Protein AF-A0A969TDV8-F1 (afdb_monomer)

Secondary structure (DSSP, 8-state):
-HHHHHHHHHHHHHHHHHHHHHHHHHHHHHS-SSTT--HHHHHHHHHHHIIIIIHHHHHHH---HHHHHHHHHHHHHHHHHHTS------GGGGGTS--HHHHHHHTB-SGGGTT----SS-THHHHHTT---PPPTT----B--SS-PPPSSHHHHHHHHHHHHHHHHHH-THHHHHHHHHHHHTT-----

pLDDT: mean 77.99, std 14.99, range [36.09, 96.88]

Radius of gyration: 19.5 Å; Cα contacts (8 Å, |Δi|>4): 160; chains: 1; bounding box: 47×42×52 Å

Mean predicted aligned error: 10.46 Å

Sequence (192 aa):
MELFDTIFKLIQYTLEGLIIYGIFILIERLRPAEKNQPFKHIFFNLQFVLVFVFIPLGVLFQIEPKELGLIGFIDVLWLQINHLNLRLELGIFKSVIVGPQHHRIHHSFALEHIDKNFAAFFPIWDILFGTYYPAKKGEFPPTGLTDKHNYNNLWEANILPFKEWLGARYLGRFKQNFIRKVVTIGLDKNPR

Foldseek 3Di:
DVVVVVVVQVVLLVVLLCVLLVVVVVVCCVPPPDPCDDCQVSVLVSCCCSPVPSVCCCVVVVQGSVRSSVVSNVLSVLQVQLCDLDLDDPDVCQQAFHGVQLSQLCQALDLVSPQARPDSTHCVVRVVVVRYDRDDRPDHHDGDDLDDDDDPHSVCVVCVVVCCVVVCVVPVCPVVVSVVSVVVVVPPPDDD

Structure (mmCIF, N/CA/C/O backbone):
data_AF-A0A969TDV8-F1
#
_entry.id   AF-A0A969TDV8-F1
#
loop_
_atom_site.group_PDB
_atom_site.id
_atom_site.type_symbol
_atom_site.label_atom_id
_atom_site.label_alt_id
_atom_site.label_comp_id
_atom_site.label_asym_id
_atom_site.label_entity_id
_atom_site.label_seq_id
_atom_site.pdbx_PDB_ins_code
_atom_site.Cartn_x
_atom_site.Cartn_y
_atom_site.Cartn_z
_atom_site.occupancy
_atom_site.B_iso_or_equiv
_atom_site.auth_seq_id
_atom_site.auth_comp_id
_atom_site.auth_asym_id
_atom_site.auth_atom_id
_atom_site.pdbx_PDB_model_num
ATOM 1 N N . MET A 1 1 ? -23.597 16.535 25.981 1.00 62.91 1 MET A N 1
ATOM 2 C CA . MET A 1 1 ? -23.102 15.151 26.113 1.00 62.91 1 MET A CA 1
ATOM 3 C C . MET A 1 1 ? -22.439 14.721 24.809 1.00 62.91 1 MET A C 1
ATOM 5 O O . MET A 1 1 ? -21.229 14.581 24.820 1.00 62.91 1 MET A O 1
ATOM 9 N N . GLU A 1 2 ? -23.140 14.750 23.668 1.00 81.94 2 GLU A N 1
ATOM 10 C CA . GLU A 1 2 ? -22.576 14.337 22.362 1.00 81.94 2 GLU A CA 1
ATOM 11 C C . GLU A 1 2 ? -21.291 15.051 21.903 1.00 81.94 2 GLU A C 1
ATOM 13 O O . GLU A 1 2 ? -20.401 14.408 21.350 1.00 81.94 2 GLU A O 1
ATOM 18 N N . LEU A 1 3 ? -21.151 16.366 22.129 1.00 80.75 3 LEU A N 1
ATOM 19 C CA . LEU A 1 3 ? -19.935 17.087 21.721 1.00 80.75 3 LEU A CA 1
ATOM 20 C C . LEU A 1 3 ? -18.691 16.591 22.475 1.00 80.75 3 LEU A C 1
ATOM 22 O O . LEU A 1 3 ? -17.632 16.432 21.875 1.00 80.75 3 LEU A O 1
ATOM 26 N N . PHE A 1 4 ? -18.823 16.325 23.777 1.00 85.44 4 PHE A N 1
ATOM 27 C CA . PHE A 1 4 ? -17.719 15.819 24.593 1.00 85.44 4 PHE A CA 1
ATOM 28 C C . PHE A 1 4 ? -17.338 14.396 24.185 1.00 85.44 4 PHE A C 1
ATOM 30 O O . PHE A 1 4 ? -16.152 14.121 24.030 1.00 85.44 4 PHE A O 1
ATOM 37 N N . ASP A 1 5 ? -18.324 13.537 23.921 1.00 81.56 5 ASP A N 1
ATOM 38 C CA . ASP A 1 5 ? -18.083 12.168 23.456 1.00 81.56 5 ASP A CA 1
ATOM 39 C C . ASP A 1 5 ? -17.409 12.155 22.076 1.00 81.56 5 ASP A C 1
ATOM 41 O O . ASP A 1 5 ? -16.471 11.396 21.840 1.00 81.56 5 ASP A O 1
ATOM 45 N N . THR A 1 6 ? -17.818 13.056 21.179 1.00 79.38 6 THR A N 1
ATOM 46 C CA . THR A 1 6 ? -17.214 13.206 19.846 1.00 79.38 6 THR A CA 1
ATOM 47 C C . THR A 1 6 ? -15.763 13.676 19.938 1.00 79.38 6 THR A C 1
ATOM 49 O O . THR A 1 6 ? -14.882 13.105 19.294 1.00 79.38 6 THR A O 1
ATOM 52 N N . ILE A 1 7 ? -15.490 14.694 20.761 1.00 83.81 7 ILE A N 1
ATOM 53 C CA . ILE A 1 7 ? -14.127 15.192 20.995 1.00 83.81 7 ILE A CA 1
ATOM 54 C C . ILE A 1 7 ? -13.262 14.092 21.617 1.00 83.81 7 ILE A C 1
ATOM 56 O O . ILE A 1 7 ? -12.121 13.897 21.200 1.00 83.81 7 ILE A O 1
ATOM 60 N N . PHE A 1 8 ? -13.801 13.344 22.580 1.00 85.25 8 PHE A N 1
ATOM 61 C CA . PHE A 1 8 ? -13.086 12.253 23.229 1.00 85.25 8 PHE A CA 1
ATOM 62 C C . PHE A 1 8 ? -12.728 11.133 22.242 1.00 85.25 8 PHE A C 1
ATOM 64 O O . PHE A 1 8 ? -11.567 10.727 22.186 1.00 85.25 8 PHE A O 1
ATOM 71 N N . LYS A 1 9 ? -13.670 10.706 21.389 1.00 77.31 9 LYS A N 1
ATOM 72 C CA . LYS A 1 9 ? -13.393 9.734 20.318 1.00 77.31 9 LYS A CA 1
ATOM 73 C C . LYS A 1 9 ? -12.337 10.249 19.340 1.00 77.31 9 LYS A C 1
ATOM 75 O O . LYS A 1 9 ? -11.428 9.507 18.985 1.00 77.31 9 LYS A O 1
ATOM 80 N N . LEU A 1 10 ? -12.393 11.5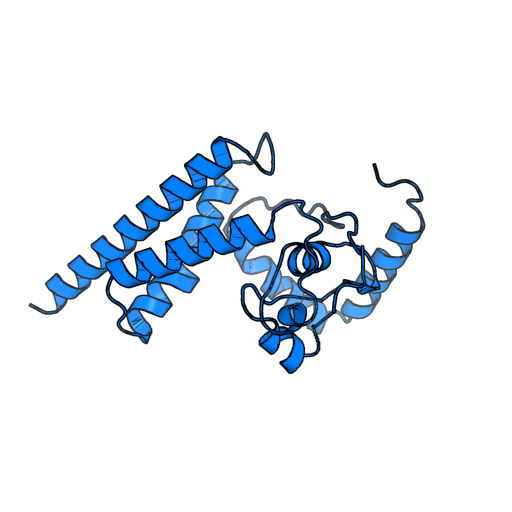27 18.953 1.00 76.44 10 LEU A N 1
ATOM 81 C CA . LEU A 1 10 ? -11.388 12.138 18.075 1.00 76.44 10 LEU A CA 1
ATOM 82 C C . LEU A 1 10 ? -9.979 12.105 18.684 1.00 76.44 10 LEU A C 1
ATOM 84 O O . LEU A 1 10 ? -9.006 11.794 17.991 1.00 76.44 10 LEU A O 1
ATOM 88 N N . ILE A 1 11 ? -9.868 12.378 19.986 1.00 83.25 11 ILE A N 1
ATOM 89 C CA . ILE A 1 11 ? -8.607 12.255 20.724 1.00 83.25 11 ILE A CA 1
ATOM 90 C C . ILE A 1 11 ? -8.130 10.798 20.714 1.00 83.25 11 ILE A C 1
ATOM 92 O O . ILE A 1 11 ? -6.961 10.555 20.421 1.00 83.25 11 ILE A O 1
ATOM 96 N N . GLN A 1 12 ? -9.014 9.829 20.965 1.00 78.00 12 GLN A N 1
ATOM 97 C CA . GLN A 1 12 ? -8.660 8.406 20.934 1.00 78.00 12 GLN A CA 1
ATOM 98 C C . GLN A 1 12 ? -8.179 7.950 19.550 1.00 78.00 12 GLN A C 1
ATOM 100 O O . GLN A 1 12 ? -7.103 7.362 19.468 1.00 78.00 12 GLN A O 1
ATOM 105 N N . TYR A 1 13 ? -8.879 8.299 18.462 1.00 71.44 13 TYR A N 1
ATOM 106 C CA . TYR A 1 13 ? -8.421 8.000 17.095 1.00 71.44 13 TYR A CA 1
ATOM 107 C C . TYR A 1 13 ? -7.028 8.571 16.822 1.00 71.44 13 TYR A C 1
ATOM 109 O O . TYR A 1 13 ? -6.184 7.915 16.212 1.00 71.44 13 TYR A O 1
ATOM 117 N N . THR A 1 14 ? -6.777 9.792 17.298 1.00 74.06 14 THR A N 1
ATOM 118 C CA . THR A 1 14 ? -5.482 10.454 17.128 1.00 74.06 14 THR A CA 1
ATOM 119 C C . THR A 1 14 ? -4.387 9.712 17.894 1.00 74.06 14 THR A C 1
ATOM 121 O O . THR A 1 14 ? -3.333 9.429 17.332 1.00 74.06 14 THR A O 1
ATOM 124 N N . LEU A 1 15 ? -4.629 9.363 19.161 1.00 80.94 15 LEU A N 1
ATOM 125 C CA . LEU A 1 15 ? -3.661 8.653 19.999 1.00 80.94 15 LEU A CA 1
ATOM 126 C C . LEU A 1 15 ? -3.347 7.254 19.463 1.00 80.94 15 LEU A C 1
ATOM 128 O O . LEU A 1 15 ? -2.178 6.884 19.381 1.00 80.94 15 LEU A O 1
ATOM 132 N N . GLU A 1 16 ? -4.361 6.491 19.060 1.00 75.56 16 GLU A N 1
ATOM 133 C CA . GLU A 1 16 ? -4.161 5.157 18.492 1.00 75.56 16 GLU A CA 1
ATOM 134 C C . GLU A 1 16 ? -3.406 5.209 17.162 1.00 75.56 16 GLU A C 1
ATOM 136 O O . GLU A 1 16 ? -2.445 4.460 16.967 1.00 75.56 16 GLU A O 1
ATOM 141 N N . GLY A 1 17 ? -3.759 6.154 16.284 1.00 70.62 17 GLY A N 1
ATOM 142 C CA . GLY A 1 17 ? -3.019 6.399 15.050 1.00 70.62 17 GLY A CA 1
ATOM 143 C C . GLY A 1 17 ? -1.550 6.754 15.308 1.00 70.62 17 GLY A C 1
ATOM 144 O O . GLY A 1 17 ? -0.664 6.222 14.641 1.00 70.62 17 GLY A O 1
ATOM 145 N N . LEU A 1 18 ? -1.266 7.579 16.322 1.00 77.00 18 LEU A N 1
ATOM 146 C CA . LEU A 1 18 ? 0.104 7.905 16.733 1.00 77.00 18 LEU A CA 1
ATOM 147 C C . LEU A 1 18 ? 0.863 6.696 17.294 1.00 77.00 18 LEU A C 1
ATOM 149 O O . LEU A 1 18 ? 2.052 6.563 17.015 1.00 77.00 18 LEU A O 1
ATOM 153 N N . ILE A 1 19 ? 0.214 5.811 18.057 1.00 80.88 19 ILE A N 1
ATOM 154 C CA . ILE A 1 19 ? 0.845 4.594 18.595 1.00 80.88 19 ILE A CA 1
ATOM 155 C C . ILE A 1 19 ? 1.221 3.640 17.461 1.00 80.88 19 ILE A C 1
ATOM 157 O O . ILE A 1 19 ? 2.369 3.201 17.384 1.00 80.88 19 ILE A O 1
ATOM 161 N N . ILE A 1 20 ? 0.281 3.351 16.559 1.00 71.81 20 ILE A N 1
ATOM 162 C CA . ILE A 1 20 ? 0.508 2.455 15.416 1.00 71.81 20 ILE A CA 1
ATOM 163 C C . ILE A 1 20 ? 1.621 3.006 14.539 1.00 71.81 20 ILE A C 1
ATOM 165 O O . ILE A 1 20 ? 2.553 2.288 14.173 1.00 71.81 20 ILE A O 1
ATOM 169 N N . TYR A 1 21 ? 1.569 4.305 14.263 1.00 70.88 21 TYR A N 1
ATOM 170 C CA . TYR A 1 21 ? 2.590 4.945 13.461 1.00 70.88 21 TYR A CA 1
ATOM 171 C C . TYR A 1 21 ? 3.940 5.039 14.180 1.00 70.88 21 TYR A C 1
ATOM 173 O O . TYR A 1 21 ? 4.984 4.891 13.556 1.00 70.88 21 TYR A O 1
ATOM 181 N N . GLY A 1 22 ? 3.950 5.214 15.502 1.00 76.94 22 GLY A N 1
ATOM 182 C CA . GLY A 1 22 ? 5.161 5.154 16.317 1.00 76.94 22 GLY A CA 1
ATOM 183 C C . GLY A 1 22 ? 5.836 3.782 16.255 1.00 76.94 22 GLY A C 1
ATOM 184 O O . GLY A 1 22 ? 7.054 3.705 16.095 1.00 76.94 22 GLY A O 1
ATOM 185 N N . ILE A 1 23 ? 5.053 2.698 16.301 1.00 74.50 23 ILE A N 1
ATOM 186 C CA . ILE A 1 23 ? 5.549 1.327 16.099 1.00 74.50 23 ILE A CA 1
ATOM 187 C C . ILE A 1 23 ? 6.095 1.160 14.678 1.00 74.50 23 ILE A C 1
ATOM 189 O O . ILE A 1 23 ? 7.178 0.600 14.504 1.00 74.50 23 ILE A O 1
ATOM 193 N N . PHE A 1 24 ? 5.395 1.682 13.668 1.00 71.31 24 PHE A N 1
ATOM 194 C CA . PHE A 1 24 ? 5.872 1.668 12.286 1.00 71.31 24 PHE A CA 1
ATOM 195 C C . PHE A 1 24 ? 7.216 2.390 12.137 1.00 71.31 24 PHE A C 1
ATOM 197 O O . PHE A 1 24 ? 8.160 1.797 11.622 1.00 71.31 24 PHE A O 1
ATOM 204 N N . ILE A 1 25 ? 7.347 3.612 12.667 1.00 72.38 25 ILE A N 1
ATOM 205 C CA . ILE A 1 25 ? 8.609 4.367 12.663 1.00 72.38 25 ILE A CA 1
ATOM 206 C C . ILE A 1 25 ? 9.707 3.573 13.365 1.00 72.38 25 ILE A C 1
ATOM 208 O O . ILE A 1 25 ? 10.843 3.561 12.899 1.00 72.38 25 ILE A O 1
ATOM 212 N N . LEU A 1 26 ? 9.402 2.912 14.484 1.00 76.12 26 LEU A N 1
ATOM 213 C CA . LEU A 1 26 ? 10.381 2.100 15.199 1.00 76.12 26 LEU A CA 1
ATOM 214 C C . LEU A 1 26 ? 10.886 0.944 14.322 1.00 76.12 26 LEU A C 1
ATOM 216 O O . LEU A 1 26 ? 12.095 0.744 14.217 1.00 76.12 26 LEU A O 1
ATOM 220 N N . ILE A 1 27 ? 9.982 0.226 13.651 1.00 70.88 27 ILE A N 1
ATOM 221 C CA . ILE A 1 27 ? 10.319 -0.857 12.713 1.00 70.88 27 ILE A CA 1
ATOM 222 C C . ILE A 1 27 ? 11.129 -0.317 11.527 1.00 70.88 27 ILE A C 1
ATOM 224 O O . ILE A 1 27 ? 12.182 -0.868 11.198 1.00 70.88 27 ILE A O 1
ATOM 228 N N . GLU A 1 28 ? 10.680 0.781 10.919 1.00 68.00 28 GLU A N 1
ATOM 229 C CA . GLU A 1 28 ? 11.377 1.462 9.826 1.00 68.00 28 GLU A CA 1
ATOM 230 C C . GLU A 1 28 ? 12.764 1.932 10.282 1.00 68.00 28 GLU A C 1
ATOM 232 O O . GLU A 1 28 ? 13.729 1.830 9.535 1.00 68.00 28 GLU A O 1
ATOM 237 N N . ARG A 1 29 ? 12.939 2.347 11.541 1.00 74.12 29 ARG A N 1
ATOM 238 C CA . ARG A 1 29 ? 14.248 2.761 12.060 1.00 74.12 29 ARG A CA 1
ATOM 239 C C . ARG A 1 29 ? 15.189 1.594 12.332 1.00 74.12 29 ARG A C 1
ATOM 241 O O . ARG A 1 29 ? 16.397 1.751 12.163 1.00 74.12 29 ARG A O 1
ATOM 248 N N . LEU A 1 30 ? 14.658 0.439 12.731 1.00 72.69 30 LEU A N 1
ATOM 249 C CA . LEU A 1 30 ? 15.442 -0.786 12.904 1.00 72.69 30 LEU A CA 1
ATOM 250 C C . LEU A 1 30 ? 15.934 -1.344 11.562 1.00 72.69 30 LEU A C 1
ATOM 252 O O . LEU A 1 30 ? 17.028 -1.906 11.494 1.00 72.69 30 LEU A O 1
ATOM 256 N N . ARG A 1 31 ? 15.154 -1.178 10.487 1.00 64.81 31 ARG A N 1
ATOM 257 C CA . ARG A 1 31 ? 15.531 -1.611 9.137 1.00 64.81 31 ARG A CA 1
ATOM 258 C C . ARG A 1 31 ? 15.051 -0.606 8.084 1.00 64.81 31 ARG A C 1
ATOM 260 O O . ARG A 1 31 ? 14.068 -0.877 7.392 1.00 64.81 31 ARG A O 1
ATOM 267 N N . PRO A 1 32 ? 15.753 0.526 7.928 1.00 62.91 32 PRO A N 1
ATOM 268 C CA . PRO A 1 32 ? 15.292 1.585 7.046 1.00 62.91 32 PRO A CA 1
ATOM 269 C C . PRO A 1 32 ? 15.354 1.139 5.591 1.00 62.91 32 PRO A C 1
ATOM 271 O O . PRO A 1 32 ? 16.387 0.639 5.134 1.00 62.91 32 PRO A O 1
ATOM 274 N N . ALA A 1 33 ? 14.251 1.343 4.865 1.00 60.41 33 ALA A N 1
ATOM 275 C CA . ALA A 1 33 ? 14.202 1.151 3.417 1.00 60.41 33 ALA A CA 1
ATOM 276 C C . ALA A 1 33 ? 15.231 2.059 2.719 1.00 60.41 33 ALA A C 1
ATOM 278 O O . ALA A 1 33 ? 15.942 1.624 1.814 1.00 60.41 33 ALA A O 1
ATOM 279 N N . GLU A 1 34 ? 15.394 3.285 3.225 1.00 64.19 34 GLU A N 1
ATOM 280 C CA . GLU A 1 34 ? 16.459 4.208 2.847 1.00 64.19 34 GLU A CA 1
ATOM 281 C C . GLU A 1 34 ? 17.270 4.619 4.077 1.00 64.19 34 GLU A C 1
ATOM 283 O O . GLU A 1 34 ? 16.750 5.245 4.999 1.00 64.19 34 GLU A O 1
ATOM 288 N N . LYS A 1 35 ? 18.580 4.333 4.078 1.00 66.81 35 LYS A N 1
ATOM 289 C CA . LYS A 1 35 ? 19.481 4.619 5.216 1.00 66.81 35 LYS A CA 1
ATOM 290 C C . LYS A 1 35 ? 19.392 6.059 5.746 1.00 66.81 35 LYS A C 1
ATOM 292 O O . LYS A 1 35 ? 19.602 6.271 6.935 1.00 66.81 35 LYS A O 1
ATOM 297 N N . ASN A 1 36 ? 19.078 7.021 4.876 1.00 69.94 36 ASN A N 1
ATOM 298 C CA . ASN A 1 36 ? 19.028 8.451 5.187 1.00 69.94 36 ASN A CA 1
ATOM 299 C C . ASN A 1 36 ? 17.644 9.066 4.934 1.00 69.94 36 ASN A C 1
ATOM 301 O O . ASN A 1 36 ? 17.558 10.245 4.586 1.00 69.94 36 ASN A O 1
ATOM 305 N N . GLN A 1 37 ? 16.571 8.283 5.076 1.00 69.44 37 GLN A N 1
ATOM 306 C CA . GLN A 1 37 ? 15.212 8.777 4.876 1.00 69.44 37 GLN A CA 1
ATOM 307 C C . GLN A 1 37 ? 14.960 10.027 5.742 1.00 69.44 37 GLN A C 1
ATOM 309 O O . GLN A 1 37 ? 15.108 9.974 6.970 1.00 69.44 37 GLN A O 1
ATOM 314 N N . PRO A 1 38 ? 14.600 11.172 5.141 1.00 73.19 38 PRO A N 1
ATOM 315 C CA . PRO A 1 38 ? 14.396 12.384 5.910 1.00 73.19 38 PRO A CA 1
ATOM 316 C C . PRO A 1 38 ? 13.050 12.342 6.641 1.00 73.19 38 PRO A C 1
ATOM 318 O O . PRO A 1 38 ? 12.033 11.950 6.070 1.00 73.19 38 PRO A O 1
ATOM 321 N N . PHE A 1 39 ? 13.015 12.838 7.883 1.00 72.69 39 PHE A N 1
ATOM 322 C CA . PHE A 1 39 ? 11.817 12.842 8.739 1.00 72.69 39 PHE A CA 1
ATOM 323 C C . PHE A 1 39 ? 10.570 13.451 8.080 1.00 72.69 39 PHE A C 1
ATOM 325 O O . PHE A 1 39 ? 9.452 13.062 8.398 1.00 72.69 39 PHE A O 1
ATOM 332 N N . LYS A 1 40 ? 10.734 14.369 7.120 1.00 71.38 40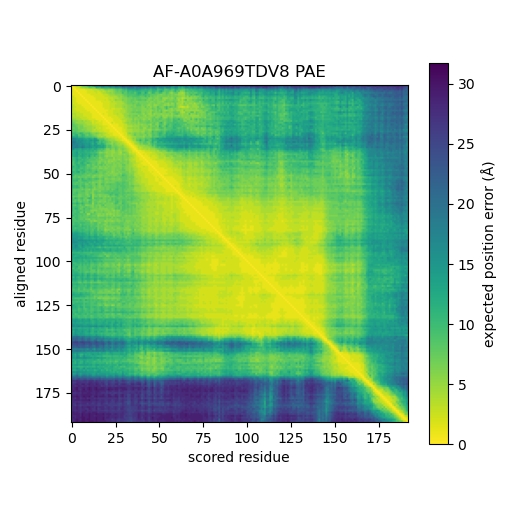 LYS A N 1
ATOM 333 C CA . LYS A 1 40 ? 9.614 14.944 6.358 1.00 71.38 40 LYS A CA 1
ATOM 334 C C . LYS A 1 40 ? 8.753 13.891 5.640 1.00 71.38 40 LYS A C 1
ATOM 336 O O . LYS A 1 40 ? 7.552 14.098 5.525 1.00 71.38 40 LYS A O 1
ATOM 341 N N . HIS A 1 41 ? 9.335 12.772 5.195 1.00 69.50 41 HIS A N 1
ATOM 342 C CA . HIS A 1 41 ? 8.584 11.682 4.553 1.00 69.50 41 HIS A CA 1
ATOM 343 C C . HIS A 1 41 ? 7.737 10.919 5.570 1.00 69.50 41 HIS A C 1
ATOM 345 O O . HIS A 1 41 ? 6.580 10.605 5.307 1.00 69.50 41 HIS A O 1
ATOM 351 N N . ILE A 1 42 ? 8.291 10.712 6.764 1.00 71.50 42 ILE A N 1
ATOM 352 C CA . ILE A 1 42 ? 7.585 10.109 7.892 1.00 71.50 42 ILE A CA 1
ATOM 353 C C . ILE A 1 42 ? 6.387 10.986 8.287 1.00 71.50 42 ILE A C 1
ATOM 355 O O . ILE A 1 42 ? 5.278 10.487 8.437 1.00 71.50 42 ILE A O 1
ATOM 359 N N . PHE A 1 43 ? 6.555 12.303 8.406 1.00 72.81 43 PHE A N 1
ATOM 360 C CA . PHE A 1 43 ? 5.423 13.176 8.735 1.00 72.81 43 PHE A CA 1
ATOM 361 C C . PHE A 1 43 ? 4.375 13.254 7.615 1.00 72.81 43 PHE A C 1
ATOM 363 O O . PHE A 1 43 ? 3.184 13.287 7.916 1.00 72.81 43 PHE A O 1
ATOM 370 N N . PHE A 1 44 ? 4.795 13.228 6.345 1.00 76.00 44 PHE A N 1
ATOM 371 C CA . PHE A 1 44 ? 3.878 13.181 5.203 1.00 76.00 44 PHE A CA 1
ATOM 372 C C . PHE A 1 44 ? 2.983 11.934 5.240 1.00 76.00 44 PHE A C 1
ATOM 374 O O . PHE A 1 44 ? 1.762 12.058 5.173 1.00 76.00 44 PHE A O 1
ATOM 381 N N . ASN A 1 45 ? 3.574 10.749 5.415 1.00 74.62 45 ASN A N 1
ATOM 382 C CA . ASN A 1 45 ? 2.832 9.487 5.460 1.00 74.62 45 ASN A CA 1
ATOM 383 C C . ASN A 1 45 ? 1.855 9.436 6.648 1.00 74.62 45 ASN A C 1
ATOM 385 O O . ASN A 1 45 ? 0.708 9.033 6.470 1.00 74.62 45 ASN A O 1
ATOM 389 N N . LEU A 1 46 ? 2.262 9.916 7.831 1.00 75.06 46 LEU A N 1
ATOM 390 C CA . LEU A 1 46 ? 1.378 9.996 9.002 1.00 75.06 46 LEU A CA 1
ATOM 391 C C . LEU A 1 46 ? 0.151 10.867 8.730 1.00 75.06 46 LEU A C 1
ATOM 393 O O . LEU A 1 46 ? -0.979 10.458 8.986 1.00 75.06 46 LEU A O 1
ATOM 397 N N . GLN A 1 47 ? 0.377 12.077 8.213 1.00 76.31 47 GLN A N 1
ATOM 398 C CA . GLN A 1 47 ? -0.702 13.007 7.887 1.00 76.31 47 GLN A CA 1
ATOM 399 C C . GLN A 1 47 ? -1.642 12.408 6.846 1.00 76.31 47 GLN A C 1
ATOM 401 O O . GLN A 1 47 ? -2.858 12.502 6.996 1.00 76.31 47 GLN A O 1
ATOM 406 N N . PHE A 1 48 ? -1.080 11.767 5.820 1.00 79.25 48 PHE A N 1
ATOM 407 C CA . PHE A 1 48 ? -1.857 11.158 4.756 1.00 79.25 48 PHE A CA 1
ATOM 408 C C . PHE A 1 48 ? -2.775 10.051 5.291 1.00 79.25 48 PHE A C 1
ATOM 410 O O . PHE A 1 48 ? -3.981 10.088 5.057 1.00 79.25 48 PHE A O 1
ATOM 417 N N . VAL A 1 49 ? -2.235 9.110 6.070 1.00 76.19 49 VAL A N 1
ATOM 418 C CA . VAL A 1 49 ? -3.011 7.991 6.629 1.00 76.19 49 VAL A CA 1
ATOM 419 C C . VAL A 1 49 ? -4.076 8.486 7.611 1.00 76.19 49 VAL A C 1
ATOM 421 O O . VAL A 1 49 ? -5.228 8.058 7.538 1.00 76.19 49 VAL A O 1
ATOM 424 N N . LEU A 1 50 ? -3.745 9.432 8.493 1.00 76.19 50 LEU A N 1
ATOM 425 C CA . LEU A 1 50 ? -4.717 9.957 9.454 1.00 76.19 50 LEU A CA 1
ATOM 426 C C . LEU A 1 50 ? -5.883 10.676 8.764 1.00 76.19 50 LEU A C 1
ATOM 428 O O . LEU A 1 50 ? -7.045 10.401 9.063 1.00 76.19 50 LEU A O 1
ATOM 432 N N . VAL A 1 51 ? -5.576 11.587 7.837 1.00 81.00 51 VAL A N 1
ATOM 433 C CA . VAL A 1 51 ? -6.577 12.469 7.221 1.00 81.00 51 VAL A CA 1
ATOM 434 C C . VAL A 1 51 ? -7.381 11.765 6.136 1.00 81.00 51 VAL A C 1
ATOM 436 O O . VAL A 1 51 ? -8.584 11.993 6.045 1.00 81.00 51 VAL A O 1
ATOM 439 N N . PHE A 1 52 ? -6.751 10.924 5.315 1.00 81.75 52 PHE A N 1
ATOM 440 C CA . PHE A 1 52 ? -7.418 10.317 4.159 1.00 81.75 52 PHE A CA 1
ATOM 441 C C . PHE A 1 52 ? -7.920 8.896 4.403 1.00 81.75 52 PHE A C 1
ATOM 443 O O . PHE A 1 52 ? -8.730 8.414 3.614 1.00 81.75 52 PHE A O 1
ATOM 450 N N . VAL A 1 53 ? -7.489 8.236 5.482 1.00 79.56 53 VAL A N 1
ATOM 451 C CA . VAL A 1 53 ? -7.914 6.863 5.789 1.00 79.56 53 VAL A CA 1
ATOM 452 C C . VAL A 1 53 ? -8.634 6.806 7.130 1.00 79.56 53 VAL A C 1
ATOM 454 O O . VAL A 1 53 ? -9.823 6.505 7.169 1.00 79.56 53 VAL A O 1
ATOM 457 N N . PHE A 1 54 ? -7.962 7.141 8.231 1.00 80.56 54 PHE A N 1
ATOM 458 C CA . PHE A 1 54 ? -8.488 6.860 9.570 1.00 80.56 54 PHE A CA 1
ATOM 459 C C . PHE A 1 54 ? -9.710 7.720 9.908 1.00 80.56 54 PHE A C 1
ATOM 461 O O . PHE A 1 54 ? -10.739 7.184 10.314 1.00 80.56 54 PHE A O 1
ATOM 468 N N . ILE A 1 55 ? -9.633 9.038 9.695 1.00 81.00 55 ILE A N 1
ATOM 469 C CA . ILE A 1 55 ? -10.758 9.942 9.971 1.00 81.00 55 ILE A CA 1
ATOM 470 C C . ILE A 1 55 ? -11.974 9.611 9.084 1.00 81.00 55 ILE A C 1
ATOM 472 O O . ILE A 1 55 ? -13.059 9.430 9.640 1.00 81.00 55 ILE A O 1
ATOM 476 N N . PRO A 1 56 ? -11.848 9.473 7.746 1.00 85.19 56 PRO A N 1
ATOM 477 C CA . PRO A 1 56 ? -12.982 9.109 6.904 1.00 85.19 56 PRO A CA 1
ATOM 478 C C . PRO A 1 56 ? -13.587 7.761 7.280 1.00 85.19 56 PRO A C 1
ATOM 480 O O . PRO A 1 56 ? -14.806 7.666 7.365 1.00 85.19 56 PRO A O 1
ATOM 483 N N . LEU A 1 57 ? -12.770 6.736 7.554 1.00 84.62 57 LEU A N 1
ATOM 484 C CA . LEU A 1 57 ? -13.289 5.428 7.951 1.00 84.62 57 LEU A CA 1
ATOM 485 C C . LEU A 1 57 ? -14.041 5.492 9.285 1.00 84.62 57 LEU A C 1
ATOM 487 O O . LEU A 1 57 ? -15.169 5.011 9.370 1.00 84.62 57 LEU A O 1
ATOM 491 N N . GLY A 1 58 ? -13.455 6.134 10.299 1.00 84.62 58 GLY A N 1
ATOM 492 C CA . GLY A 1 58 ? -14.082 6.290 11.612 1.00 84.62 58 GLY A CA 1
ATOM 493 C C . GLY A 1 58 ? -15.398 7.069 11.550 1.00 84.62 58 GLY A C 1
ATOM 494 O O . GLY A 1 58 ? -16.383 6.655 12.151 1.00 84.62 58 GLY A O 1
ATOM 495 N N . VAL A 1 59 ? -15.454 8.161 10.780 1.00 84.44 59 VAL A N 1
ATOM 496 C CA . VAL A 1 59 ? -16.657 9.007 10.674 1.00 84.44 59 VAL A CA 1
ATOM 497 C C . VAL A 1 59 ? -17.736 8.376 9.790 1.00 84.44 59 VAL A C 1
ATOM 499 O O . VAL A 1 59 ? -18.906 8.371 10.170 1.00 84.44 59 VAL A O 1
ATOM 502 N N . LEU A 1 60 ? -17.377 7.855 8.612 1.00 87.00 60 LEU A N 1
ATOM 503 C CA . LEU A 1 60 ? -18.353 7.334 7.646 1.00 87.00 60 LEU A CA 1
ATOM 504 C C . LEU A 1 60 ? -18.948 5.998 8.085 1.00 87.00 60 LEU A C 1
ATOM 506 O O . LEU A 1 60 ? -20.137 5.766 7.880 1.00 87.00 60 LEU A O 1
ATOM 510 N N . PHE A 1 61 ? -18.131 5.131 8.685 1.00 88.44 61 PHE A N 1
ATOM 511 C CA . PHE A 1 61 ? -18.547 3.787 9.084 1.00 88.44 61 PHE A CA 1
ATOM 512 C C . PHE A 1 61 ? -18.781 3.649 10.589 1.00 88.44 61 PHE A C 1
ATOM 514 O O . PHE A 1 61 ? -19.148 2.565 11.030 1.00 88.44 61 PHE A O 1
ATOM 521 N N . GLN A 1 62 ? -18.611 4.730 11.364 1.00 87.00 62 GLN A N 1
ATOM 522 C CA . GLN A 1 62 ? -18.830 4.749 12.817 1.00 87.00 62 GLN A CA 1
ATOM 523 C C . GLN A 1 62 ? -18.022 3.657 13.548 1.00 87.00 62 GLN A C 1
ATOM 525 O O . GLN A 1 62 ? -18.506 3.041 14.494 1.00 87.00 62 GLN A O 1
ATOM 530 N N . ILE A 1 63 ? -16.799 3.397 13.072 1.00 87.69 63 ILE A N 1
ATOM 531 C CA . ILE A 1 63 ? -15.894 2.361 13.597 1.00 87.69 63 ILE A CA 1
ATOM 532 C C . ILE A 1 63 ? -15.267 2.864 14.889 1.00 87.69 63 ILE A C 1
ATOM 534 O O . ILE A 1 63 ? -14.693 3.946 14.883 1.00 87.69 63 ILE A O 1
ATOM 538 N N . GLU A 1 64 ? -15.306 2.085 15.969 1.00 85.94 64 GLU A N 1
ATOM 539 C CA . GLU A 1 64 ? -14.730 2.512 17.248 1.00 85.94 64 GLU A CA 1
ATOM 540 C C . GLU A 1 64 ? -13.193 2.625 17.178 1.00 85.94 64 GLU A C 1
ATOM 542 O O . GLU A 1 64 ? -12.561 1.848 16.456 1.00 85.94 64 GLU A O 1
ATOM 547 N N . PRO A 1 65 ? -12.550 3.526 17.958 1.00 81.06 65 PRO A N 1
ATOM 548 C CA . PRO A 1 65 ? -11.102 3.750 17.900 1.00 81.06 65 PRO A CA 1
ATOM 549 C C . PRO A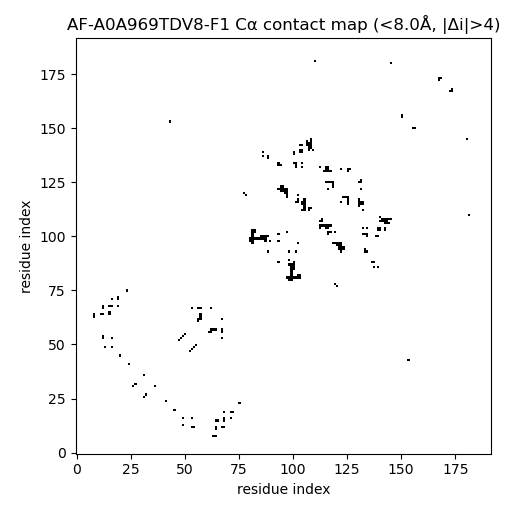 1 65 ? -10.283 2.464 17.911 1.00 81.06 65 PRO A C 1
ATOM 551 O O . PRO A 1 65 ? -9.608 2.179 16.927 1.00 81.06 65 PRO A O 1
ATOM 554 N N . LYS A 1 66 ? -10.490 1.615 18.922 1.00 82.00 66 LYS A N 1
ATOM 555 C CA . LYS A 1 66 ? -9.808 0.320 19.078 1.00 82.00 66 LYS A CA 1
ATOM 556 C C . LYS A 1 66 ? -9.900 -0.596 17.849 1.00 82.00 66 LYS A C 1
ATOM 558 O O . LYS A 1 66 ? -8.990 -1.380 17.588 1.00 82.00 66 LYS A O 1
ATOM 563 N N . GLU A 1 67 ? -11.015 -0.547 17.120 1.00 86.31 67 GLU A N 1
ATOM 564 C CA . GLU A 1 67 ? -11.253 -1.372 15.932 1.00 86.31 67 GLU A CA 1
ATOM 565 C C . GLU A 1 67 ? -10.474 -0.806 14.750 1.00 86.31 67 GLU A C 1
ATOM 567 O O . GLU A 1 67 ? -9.803 -1.550 14.036 1.00 86.31 67 GLU A O 1
ATOM 572 N N . LEU A 1 68 ? -10.491 0.519 14.598 1.00 83.69 68 LEU A N 1
ATOM 573 C CA . LEU A 1 68 ? -9.666 1.223 13.626 1.00 83.69 68 LEU A CA 1
ATOM 574 C C . LEU A 1 68 ? -8.175 0.996 13.900 1.00 83.69 68 LEU A C 1
ATOM 576 O O . LEU A 1 68 ? -7.405 0.776 12.965 1.00 83.69 68 LEU A O 1
ATOM 580 N N . GLY A 1 69 ? -7.779 0.974 15.173 1.00 81.56 69 GLY A N 1
ATOM 581 C CA . GLY A 1 69 ? -6.421 0.659 15.574 1.00 81.56 69 GLY A CA 1
ATOM 582 C C . GLY A 1 69 ? -6.003 -0.761 15.174 1.00 81.56 69 GLY A C 1
ATOM 583 O O . GLY A 1 69 ? -4.923 -0.966 14.616 1.00 81.56 69 GLY A O 1
ATOM 584 N N . LEU A 1 70 ? -6.882 -1.747 15.369 1.00 85.25 70 LEU A N 1
ATOM 585 C CA . LEU A 1 70 ? -6.646 -3.120 14.915 1.00 85.25 70 LEU A CA 1
ATOM 586 C C . LEU A 1 70 ? -6.550 -3.219 13.384 1.00 85.25 70 LEU A C 1
ATOM 588 O O . LEU A 1 70 ? -5.648 -3.884 12.874 1.00 85.25 70 LEU A O 1
ATOM 592 N N . ILE A 1 71 ? -7.441 -2.543 12.652 1.00 85.69 71 ILE A N 1
ATOM 593 C CA . ILE A 1 71 ? -7.412 -2.487 11.182 1.00 85.69 71 ILE A CA 1
ATOM 594 C C . ILE A 1 71 ? -6.087 -1.889 10.702 1.00 85.69 71 ILE A C 1
ATOM 596 O O . ILE A 1 71 ? -5.420 -2.485 9.859 1.00 85.69 71 ILE A O 1
ATOM 600 N N . GLY A 1 72 ? -5.672 -0.757 11.275 1.00 82.38 72 GLY A N 1
ATOM 601 C CA . GLY A 1 72 ? -4.408 -0.103 10.944 1.00 82.38 72 GLY A CA 1
ATOM 602 C C . GLY A 1 72 ? -3.187 -0.972 11.239 1.00 82.38 72 GLY A C 1
ATOM 603 O O . GLY A 1 72 ? -2.250 -1.018 10.448 1.00 82.38 72 GLY A O 1
ATOM 604 N N . PHE A 1 73 ? -3.202 -1.714 12.347 1.00 82.69 73 PHE A N 1
ATOM 605 C CA . PHE A 1 73 ? -2.141 -2.668 12.662 1.00 82.69 73 PHE A CA 1
ATOM 606 C C . PHE A 1 73 ? -2.051 -3.800 11.627 1.00 82.69 73 PHE A C 1
ATOM 608 O O . PHE A 1 73 ? -0.957 -4.108 11.151 1.00 82.69 73 PHE A O 1
ATOM 615 N N . ILE A 1 74 ? -3.188 -4.397 11.253 1.00 87.88 74 ILE A N 1
ATOM 616 C CA . ILE A 1 74 ? -3.248 -5.439 10.217 1.00 87.88 74 ILE A CA 1
ATOM 617 C C . ILE A 1 74 ? -2.754 -4.890 8.876 1.00 87.88 74 ILE A C 1
ATOM 619 O O . ILE A 1 74 ? -1.985 -5.566 8.196 1.00 87.88 74 ILE A O 1
ATOM 623 N N . ASP A 1 75 ? -3.146 -3.667 8.522 1.00 85.44 75 ASP A N 1
ATOM 624 C CA . ASP A 1 75 ? -2.725 -3.000 7.291 1.00 85.44 75 ASP A CA 1
ATOM 625 C C . ASP A 1 75 ? -1.218 -2.779 7.226 1.00 85.44 75 ASP A C 1
ATOM 627 O O . ASP A 1 75 ? -0.568 -3.214 6.276 1.00 85.44 75 ASP A O 1
ATOM 631 N N . VAL A 1 76 ? -0.629 -2.223 8.285 1.00 81.06 76 VAL A N 1
ATOM 632 C CA . VAL A 1 76 ? 0.824 -2.048 8.364 1.00 81.06 76 VAL A CA 1
ATOM 633 C C . VAL A 1 76 ? 1.541 -3.394 8.286 1.00 81.06 76 VAL A C 1
ATOM 635 O O . VAL A 1 76 ? 2.492 -3.534 7.520 1.00 81.06 76 VAL A O 1
ATOM 638 N N . LEU A 1 77 ? 1.098 -4.411 9.031 1.00 85.06 77 LEU A N 1
ATOM 639 C CA . LEU A 1 77 ? 1.702 -5.744 8.950 1.00 85.06 77 LEU A CA 1
ATOM 640 C C . LEU A 1 77 ? 1.638 -6.318 7.532 1.00 85.06 77 LEU A C 1
ATOM 642 O O . LEU A 1 77 ? 2.624 -6.873 7.041 1.00 85.06 77 LEU A O 1
ATOM 646 N N . TRP A 1 78 ? 0.493 -6.172 6.872 1.00 89.94 78 TRP A N 1
ATOM 647 C CA . TRP A 1 78 ? 0.285 -6.652 5.517 1.00 89.94 78 TRP A CA 1
ATOM 648 C C . TRP A 1 78 ? 1.178 -5.927 4.508 1.00 89.94 78 TRP A C 1
ATOM 650 O O . TRP A 1 78 ? 1.841 -6.565 3.685 1.00 89.94 78 TRP A O 1
ATOM 660 N N . LEU A 1 79 ? 1.288 -4.603 4.634 1.00 86.50 79 LEU A N 1
ATOM 661 C CA . LEU A 1 79 ? 2.206 -3.778 3.859 1.00 86.50 79 LEU A CA 1
ATOM 662 C C . LEU A 1 79 ? 3.648 -4.278 4.000 1.00 86.50 79 LEU A C 1
ATOM 664 O O . LEU A 1 79 ? 4.335 -4.451 2.991 1.00 86.50 79 LEU A O 1
ATOM 668 N N . GLN A 1 80 ? 4.094 -4.580 5.224 1.00 84.44 80 GLN A N 1
ATOM 669 C CA . GLN A 1 80 ? 5.440 -5.106 5.462 1.00 84.44 80 GLN A CA 1
ATOM 670 C C . GLN A 1 80 ? 5.652 -6.466 4.788 1.00 84.44 80 GLN A C 1
ATOM 672 O O . GLN A 1 80 ? 6.709 -6.680 4.195 1.00 84.44 80 GLN A O 1
ATOM 677 N N . ILE A 1 81 ? 4.659 -7.364 4.834 1.00 89.12 81 ILE A N 1
ATOM 678 C CA . ILE A 1 81 ? 4.709 -8.669 4.154 1.00 89.12 81 ILE A CA 1
ATOM 679 C C . ILE A 1 81 ? 4.854 -8.481 2.640 1.00 89.12 81 ILE A C 1
ATOM 681 O O . ILE A 1 81 ? 5.721 -9.104 2.028 1.00 89.12 81 ILE A O 1
ATOM 685 N N . ASN A 1 82 ? 4.066 -7.588 2.041 1.00 91.19 82 ASN A N 1
ATOM 686 C CA . ASN A 1 82 ? 4.099 -7.321 0.600 1.00 91.19 82 ASN A CA 1
ATOM 687 C C . ASN A 1 82 ? 5.429 -6.720 0.123 1.00 91.19 82 ASN A C 1
ATOM 689 O O . ASN A 1 82 ? 5.827 -6.934 -1.019 1.00 91.19 82 ASN A O 1
ATOM 693 N N . HIS A 1 83 ? 6.152 -6.008 0.988 1.00 90.19 83 HIS A N 1
ATOM 694 C CA . HIS A 1 83 ? 7.470 -5.452 0.666 1.00 90.19 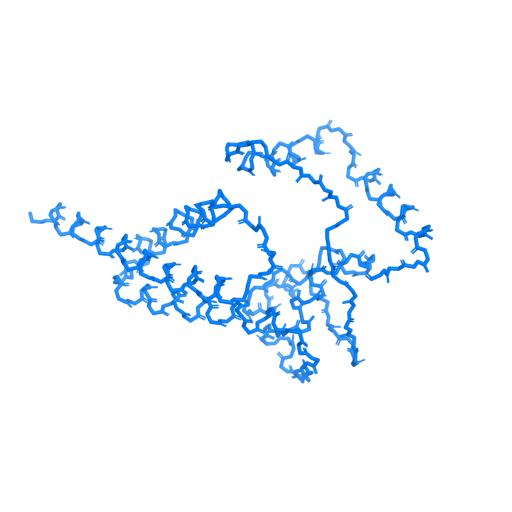83 HIS A CA 1
ATOM 695 C C . HIS A 1 83 ? 8.636 -6.414 0.934 1.00 90.19 83 HIS A C 1
ATOM 697 O O . HIS A 1 83 ? 9.796 -6.067 0.687 1.00 90.19 83 HIS A O 1
ATOM 703 N N . LEU A 1 84 ? 8.378 -7.629 1.429 1.00 88.69 84 LEU A N 1
ATOM 704 C CA . LEU A 1 84 ? 9.441 -8.610 1.621 1.00 88.69 84 LEU A CA 1
ATOM 705 C C . LEU A 1 84 ? 10.093 -8.963 0.278 1.00 88.69 84 LEU A C 1
ATOM 707 O O . LEU A 1 84 ? 9.427 -9.247 -0.714 1.00 88.69 84 LEU A O 1
ATOM 711 N N . ASN A 1 85 ? 11.424 -9.052 0.256 1.00 87.44 85 ASN A N 1
ATOM 712 C CA . ASN A 1 85 ? 12.176 -9.536 -0.907 1.00 87.44 85 ASN A CA 1
ATOM 713 C C . ASN A 1 85 ? 12.115 -11.075 -1.021 1.00 87.44 85 ASN A C 1
ATOM 715 O O . ASN A 1 85 ? 13.138 -11.740 -1.175 1.00 87.44 85 ASN A O 1
ATOM 719 N N . LEU A 1 86 ? 10.912 -11.645 -0.915 1.00 88.56 86 LEU A N 1
ATOM 720 C CA . LEU A 1 86 ? 10.652 -13.078 -0.991 1.00 88.56 86 LEU A CA 1
ATOM 721 C C . LEU A 1 86 ? 10.063 -13.447 -2.352 1.00 88.56 86 LEU A C 1
ATOM 723 O O . LEU A 1 86 ? 9.076 -12.872 -2.806 1.00 88.56 86 LEU A O 1
ATOM 727 N N . ARG A 1 87 ? 10.642 -14.471 -2.983 1.00 90.50 87 ARG A N 1
ATOM 728 C CA . ARG A 1 87 ? 10.107 -15.106 -4.195 1.00 90.50 87 ARG A CA 1
ATOM 729 C C . ARG A 1 87 ? 8.974 -16.065 -3.814 1.00 90.50 87 ARG A C 1
ATOM 731 O O . ARG A 1 87 ? 9.135 -17.278 -3.893 1.00 90.50 87 ARG A O 1
ATOM 738 N N . LEU A 1 88 ? 7.872 -15.510 -3.311 1.00 89.88 88 LEU A 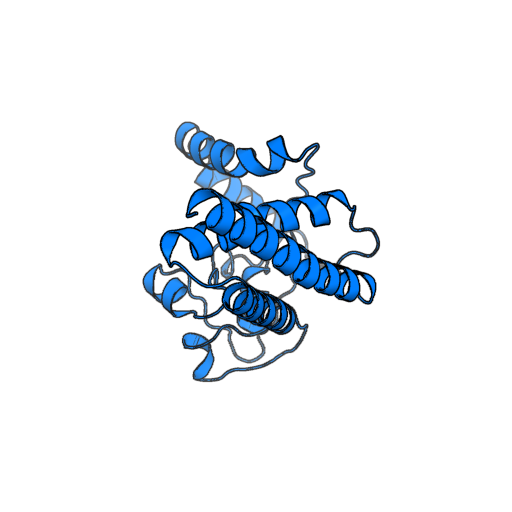N 1
ATOM 739 C CA . LEU A 1 88 ? 6.719 -16.279 -2.844 1.00 89.88 88 LEU A CA 1
ATOM 740 C C . LEU A 1 88 ? 5.686 -16.447 -3.960 1.00 89.88 88 LEU A C 1
ATOM 742 O O . LEU A 1 88 ? 4.963 -15.505 -4.283 1.00 89.88 88 LEU A O 1
ATOM 746 N N . GLU 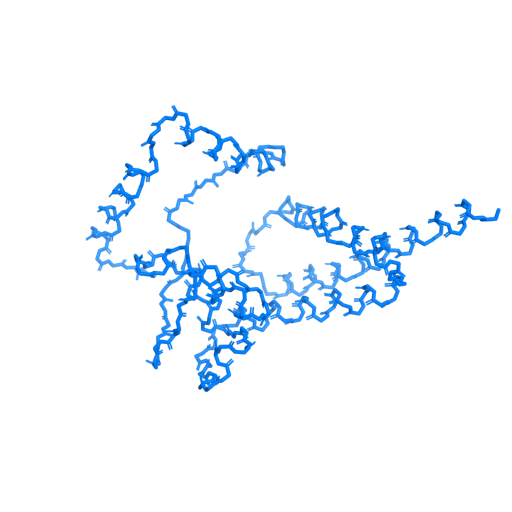A 1 89 ? 5.588 -17.661 -4.497 1.00 87.69 89 GLU A N 1
ATOM 747 C CA . GLU A 1 89 ? 4.592 -18.016 -5.506 1.00 87.69 89 GLU A CA 1
ATOM 748 C C . GLU A 1 89 ? 3.267 -18.407 -4.838 1.00 87.69 89 GLU A C 1
ATOM 750 O O . GLU A 1 89 ? 3.161 -19.451 -4.200 1.00 87.69 89 GLU A O 1
ATOM 755 N N . LEU A 1 90 ? 2.231 -17.583 -5.014 1.00 90.88 90 LEU A N 1
ATOM 756 C CA . LEU A 1 90 ? 0.905 -17.828 -4.428 1.00 90.88 90 LEU A CA 1
ATOM 757 C C . LEU A 1 90 ? 0.031 -18.808 -5.235 1.00 90.88 90 LEU A C 1
ATOM 759 O O . LEU A 1 90 ? -1.084 -19.127 -4.825 1.00 90.88 90 LEU A O 1
ATOM 763 N N . GLY A 1 91 ? 0.504 -19.292 -6.387 1.00 88.44 91 GLY A N 1
ATOM 764 C CA . GLY A 1 91 ? -0.242 -20.238 -7.221 1.00 88.44 91 GLY A CA 1
ATOM 765 C C . GLY A 1 91 ? -1.624 -19.699 -7.601 1.00 88.44 91 GLY A C 1
ATOM 766 O O . GLY A 1 91 ? -1.723 -18.637 -8.210 1.00 88.44 91 GLY A O 1
ATOM 767 N N . ILE A 1 92 ? -2.686 -20.418 -7.228 1.00 89.00 92 ILE A N 1
ATOM 768 C CA . ILE A 1 92 ? -4.083 -20.009 -7.467 1.00 89.00 92 ILE A CA 1
ATOM 769 C C . ILE A 1 92 ? -4.512 -18.793 -6.634 1.00 89.00 92 ILE A C 1
ATOM 771 O O . ILE A 1 92 ? -5.429 -18.078 -7.022 1.00 89.00 92 ILE A O 1
ATOM 775 N N . PHE A 1 93 ? -3.837 -18.513 -5.516 1.00 92.94 93 PHE A N 1
ATOM 776 C CA . PHE A 1 93 ? -4.194 -17.406 -4.627 1.00 92.94 93 PHE A CA 1
ATOM 777 C C . PHE A 1 93 ? -3.725 -16.043 -5.143 1.00 92.94 93 PHE A C 1
ATOM 779 O O . PHE A 1 93 ? -4.157 -15.023 -4.615 1.00 92.94 93 PHE A O 1
ATOM 786 N N . LYS A 1 94 ? -2.916 -15.993 -6.211 1.00 91.81 94 LYS A N 1
ATOM 787 C CA . LYS A 1 94 ? -2.402 -14.740 -6.797 1.00 91.81 94 LYS A CA 1
ATOM 788 C C . LYS A 1 94 ? -3.478 -13.798 -7.351 1.00 91.81 94 LYS A C 1
ATOM 790 O O . LYS A 1 94 ? -3.181 -12.646 -7.648 1.00 91.81 94 LYS A O 1
ATOM 795 N N . SER A 1 95 ? -4.696 -14.290 -7.571 1.00 91.12 95 SER A N 1
ATOM 796 C CA . SER A 1 95 ? -5.855 -13.484 -7.981 1.00 91.12 95 SER A CA 1
ATOM 797 C C . SER A 1 95 ? -6.799 -13.167 -6.819 1.00 91.12 95 SER A C 1
ATOM 799 O O . SER A 1 95 ? -7.750 -12.415 -6.998 1.00 91.12 95 SER A O 1
ATOM 801 N N . VAL A 1 96 ? -6.558 -13.751 -5.642 1.00 93.69 96 VAL A N 1
ATOM 802 C CA . VAL A 1 96 ? -7.383 -13.572 -4.442 1.00 93.69 96 VAL A CA 1
ATOM 803 C C . VAL A 1 96 ? -6.719 -12.589 -3.499 1.00 93.69 96 VAL A C 1
ATOM 805 O O . VAL A 1 96 ? -7.378 -11.674 -3.027 1.00 93.69 96 VAL A O 1
ATOM 808 N N . ILE A 1 97 ? -5.418 -12.747 -3.261 1.00 95.06 97 ILE A N 1
ATOM 809 C CA . ILE A 1 97 ? -4.675 -11.958 -2.290 1.00 95.06 97 ILE A CA 1
ATOM 810 C C . ILE A 1 97 ? -3.368 -11.443 -2.896 1.00 95.06 97 ILE A C 1
ATOM 812 O O . ILE A 1 97 ? -2.716 -12.122 -3.694 1.00 95.06 97 ILE A O 1
ATOM 816 N N . VAL A 1 98 ? -3.009 -10.215 -2.538 1.00 95.19 98 VAL A N 1
ATOM 817 C CA . VAL A 1 98 ? -1.739 -9.593 -2.913 1.00 95.19 98 VAL A CA 1
ATOM 818 C C . VAL A 1 98 ? -0.607 -10.330 -2.202 1.00 95.19 98 VAL A C 1
ATOM 820 O O . VAL A 1 98 ? -0.766 -10.854 -1.110 1.00 95.19 98 VAL A O 1
ATOM 823 N N . GLY A 1 99 ? 0.547 -10.432 -2.840 1.00 94.06 99 GLY A N 1
ATOM 824 C CA . GLY A 1 99 ? 1.727 -11.007 -2.212 1.00 94.06 99 GLY A CA 1
ATOM 825 C C . GLY A 1 99 ? 2.983 -10.258 -2.619 1.00 94.06 99 GLY A C 1
ATOM 826 O O . GLY A 1 99 ? 2.916 -9.354 -3.460 1.00 94.06 99 GLY A O 1
ATOM 827 N N . PRO A 1 100 ? 4.149 -10.686 -2.109 1.00 93.00 100 PRO A N 1
ATOM 828 C CA . PRO A 1 100 ? 5.414 -10.016 -2.378 1.00 93.00 100 PRO A CA 1
ATOM 829 C C . PRO A 1 100 ? 5.722 -9.844 -3.870 1.00 93.00 100 PRO A C 1
ATOM 831 O O . PRO A 1 100 ? 6.173 -8.788 -4.298 1.00 93.00 100 PRO A O 1
ATOM 834 N N . GLN A 1 101 ? 5.432 -10.855 -4.699 1.00 92.75 101 GLN A N 1
ATOM 835 C CA . GLN A 1 101 ? 5.642 -10.762 -6.149 1.00 92.75 101 GLN A CA 1
ATOM 836 C C . GLN A 1 101 ? 4.669 -9.793 -6.839 1.00 92.75 101 GLN A C 1
ATOM 838 O O . GLN A 1 101 ? 5.089 -9.060 -7.731 1.00 92.75 101 GLN A O 1
ATOM 843 N N . HIS A 1 102 ? 3.394 -9.763 -6.427 1.00 94.88 102 HIS A N 1
ATOM 844 C CA . HIS A 1 102 ? 2.377 -8.852 -6.982 1.00 94.88 102 HIS A CA 1
ATOM 845 C C . HIS A 1 102 ? 2.776 -7.396 -6.748 1.00 94.88 102 HIS A C 1
ATOM 847 O O . HIS A 1 102 ? 2.832 -6.606 -7.689 1.00 94.88 102 HIS A O 1
ATOM 853 N N . HIS A 1 103 ? 3.145 -7.088 -5.503 1.00 94.56 103 HIS A N 1
ATOM 854 C CA . HIS A 1 103 ? 3.585 -5.761 -5.080 1.00 94.56 103 HIS A CA 1
ATOM 855 C C . HIS A 1 103 ? 4.946 -5.368 -5.671 1.00 94.56 103 HIS A C 1
ATOM 857 O O . HIS A 1 103 ? 5.179 -4.228 -6.065 1.00 94.56 103 HIS A O 1
ATOM 863 N N . ARG A 1 104 ? 5.860 -6.329 -5.832 1.00 93.12 104 ARG A N 1
ATOM 864 C CA . ARG A 1 104 ? 7.135 -6.085 -6.516 1.00 93.12 104 ARG A CA 1
ATOM 865 C C . ARG A 1 104 ? 6.949 -5.688 -7.979 1.00 93.12 104 ARG A C 1
ATOM 867 O O . ARG A 1 104 ? 7.686 -4.835 -8.465 1.00 93.12 104 ARG A O 1
ATOM 874 N N . ILE A 1 105 ? 6.000 -6.312 -8.676 1.00 94.12 105 ILE A N 1
ATOM 875 C CA . ILE A 1 105 ? 5.664 -5.968 -10.063 1.00 94.12 105 ILE A CA 1
ATOM 876 C C . ILE A 1 105 ? 5.141 -4.535 -10.143 1.00 94.12 105 ILE A C 1
ATOM 878 O O . ILE A 1 105 ? 5.592 -3.797 -11.008 1.00 94.12 105 ILE A O 1
ATOM 882 N N . HIS A 1 106 ? 4.305 -4.109 -9.194 1.00 94.12 106 HIS A N 1
ATOM 883 C CA . HIS A 1 106 ? 3.868 -2.715 -9.092 1.00 94.12 106 HIS A CA 1
ATOM 884 C C . HIS A 1 106 ? 5.045 -1.721 -8.990 1.00 94.12 106 HIS A C 1
ATOM 886 O O . HIS A 1 106 ? 5.038 -0.671 -9.625 1.00 94.12 106 HIS A O 1
ATOM 892 N N . HIS A 1 107 ? 6.102 -2.072 -8.253 1.00 91.94 107 HIS A N 1
ATOM 893 C CA . HIS A 1 107 ? 7.324 -1.260 -8.149 1.00 91.94 107 HIS A CA 1
ATOM 894 C C . HIS A 1 107 ? 8.347 -1.473 -9.273 1.00 91.94 107 HIS A C 1
ATOM 896 O O . HIS A 1 107 ? 9.454 -0.919 -9.227 1.00 91.94 107 HIS A O 1
ATOM 902 N N . SER A 1 108 ? 8.034 -2.306 -10.260 1.00 91.81 108 SER A N 1
ATOM 903 C CA . SER A 1 108 ? 8.935 -2.571 -11.368 1.00 91.81 108 SER A CA 1
ATOM 904 C C . SER A 1 108 ? 8.894 -1.444 -12.391 1.00 91.81 108 SER A C 1
ATOM 906 O O . SER A 1 108 ? 7.838 -0.941 -12.753 1.00 91.81 108 SER A O 1
ATOM 908 N N . PHE A 1 109 ? 10.064 -1.099 -12.921 1.00 86.81 109 PHE A N 1
ATOM 909 C CA . PHE A 1 109 ? 10.190 -0.163 -14.037 1.00 86.81 109 PHE A CA 1
ATOM 910 C C . PHE A 1 109 ? 10.147 -0.852 -15.413 1.00 86.81 109 PHE A C 1
ATOM 912 O O . PHE A 1 109 ? 10.349 -0.186 -16.429 1.00 86.81 109 PHE A O 1
ATOM 919 N N . ALA A 1 110 ? 9.939 -2.174 -15.471 1.00 88.38 110 ALA A N 1
ATOM 920 C CA . ALA A 1 110 ? 9.803 -2.879 -16.744 1.00 88.38 110 ALA A CA 1
ATOM 921 C C . ALA A 1 110 ? 8.553 -2.393 -17.492 1.00 88.38 110 ALA A C 1
ATOM 923 O O . ALA A 1 110 ? 7.526 -2.095 -16.881 1.00 88.38 110 ALA A O 1
ATOM 924 N N . LEU A 1 111 ? 8.642 -2.316 -18.821 1.00 86.75 111 LEU A N 1
ATOM 925 C CA . LEU A 1 111 ? 7.616 -1.691 -19.656 1.00 86.75 111 LEU A CA 1
ATOM 926 C C . LEU A 1 111 ? 6.249 -2.379 -19.513 1.00 86.75 111 LEU A C 1
ATOM 928 O O . LEU A 1 111 ? 5.218 -1.714 -19.486 1.00 86.75 111 LEU A O 1
ATOM 932 N N . GLU A 1 112 ? 6.244 -3.703 -19.393 1.00 90.12 112 GLU A N 1
ATOM 933 C CA . GLU A 1 112 ? 5.049 -4.527 -19.209 1.00 90.12 112 GLU A CA 1
ATOM 934 C C . GLU A 1 112 ? 4.375 -4.368 -17.835 1.00 90.12 112 GLU A C 1
ATOM 936 O O . GLU A 1 112 ? 3.209 -4.736 -17.683 1.00 90.12 112 GLU A O 1
ATOM 941 N N . HIS A 1 113 ? 5.091 -3.824 -16.849 1.00 93.12 113 HIS A N 1
ATOM 942 C CA . HIS A 1 113 ? 4.616 -3.649 -15.476 1.00 93.12 113 HIS A CA 1
ATOM 943 C C . HIS A 1 113 ? 4.084 -2.238 -15.199 1.00 93.12 113 HIS A C 1
ATOM 945 O O . HIS A 1 113 ? 3.519 -1.994 -14.134 1.00 93.12 113 HIS A O 1
ATOM 951 N N . ILE A 1 114 ? 4.230 -1.315 -16.156 1.00 89.00 114 ILE A N 1
ATOM 952 C CA . ILE A 1 114 ? 3.706 0.045 -16.029 1.00 89.00 114 ILE A CA 1
ATOM 953 C C . ILE 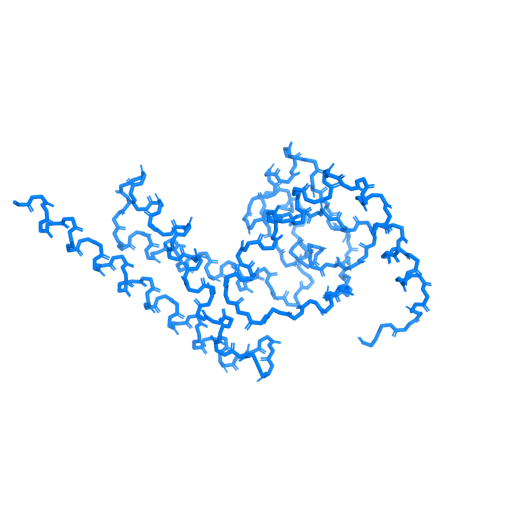A 1 114 ? 2.186 -0.001 -15.861 1.00 89.00 114 ILE A C 1
ATOM 955 O O . ILE A 1 114 ? 1.475 -0.674 -16.612 1.00 89.00 114 ILE A O 1
ATOM 959 N N . ASP A 1 115 ? 1.705 0.751 -14.874 1.00 90.62 115 ASP A N 1
ATOM 960 C CA . ASP A 1 115 ? 0.297 0.864 -14.509 1.00 90.62 115 ASP A CA 1
ATOM 961 C C . ASP A 1 115 ? -0.371 -0.484 -14.188 1.00 90.62 115 ASP A C 1
ATOM 963 O O . ASP A 1 115 ? -1.510 -0.753 -14.590 1.00 90.62 115 ASP A O 1
ATOM 967 N N . LYS A 1 116 ? 0.356 -1.355 -13.475 1.00 94.81 116 LYS A N 1
ATOM 968 C CA . LYS A 1 116 ? -0.138 -2.657 -13.021 1.00 94.81 116 LYS A CA 1
ATOM 969 C C . LYS A 1 116 ? -0.180 -2.787 -11.502 1.00 94.81 116 LYS A C 1
ATOM 971 O O . LYS A 1 116 ? 0.617 -2.181 -10.786 1.00 94.81 116 LYS A O 1
ATOM 976 N N . ASN A 1 117 ? -1.072 -3.667 -11.047 1.00 95.94 117 ASN A N 1
ATOM 977 C CA . ASN A 1 117 ? -1.095 -4.224 -9.694 1.00 95.94 117 ASN A CA 1
ATOM 978 C C . ASN A 1 117 ? -1.191 -3.172 -8.574 1.00 95.94 117 ASN A C 1
ATOM 980 O O . ASN A 1 117 ? -0.381 -3.163 -7.654 1.00 95.94 117 ASN A O 1
ATOM 984 N N . PHE A 1 118 ? -2.179 -2.283 -8.640 1.00 94.12 118 PHE A N 1
ATOM 985 C CA . PHE A 1 118 ? -2.365 -1.189 -7.685 1.00 94.12 118 PHE A CA 1
ATOM 986 C C . PHE A 1 118 ? -3.038 -1.602 -6.369 1.00 94.12 118 PHE A C 1
ATOM 988 O O . PHE A 1 118 ? -3.005 -0.838 -5.404 1.00 94.12 118 PHE A O 1
ATOM 995 N N . ALA A 1 119 ? -3.696 -2.762 -6.309 1.00 93.81 119 ALA A N 1
ATOM 996 C CA . ALA A 1 119 ? -4.397 -3.182 -5.103 1.00 93.81 119 ALA A CA 1
ATOM 997 C C . ALA A 1 119 ? -3.424 -3.514 -3.958 1.00 93.81 119 ALA A C 1
ATOM 999 O O . ALA A 1 119 ? -2.421 -4.193 -4.161 1.00 93.81 119 ALA A O 1
ATOM 1000 N N . ALA A 1 120 ? -3.773 -3.107 -2.731 1.00 89.38 120 ALA A N 1
ATOM 1001 C CA . ALA A 1 120 ? -2.980 -3.385 -1.527 1.00 89.38 120 ALA A CA 1
ATOM 1002 C C . ALA A 1 120 ? -3.275 -4.762 -0.889 1.00 89.38 120 ALA A C 1
ATOM 1004 O O . ALA A 1 120 ? -2.378 -5.403 -0.343 1.00 89.38 120 ALA A O 1
ATOM 1005 N N . PHE A 1 121 ? -4.523 -5.246 -0.982 1.00 92.88 121 PHE A N 1
ATOM 1006 C CA . PHE A 1 121 ? -4.957 -6.515 -0.368 1.00 92.88 121 PHE A CA 1
ATOM 1007 C C . PHE A 1 121 ? -5.522 -7.516 -1.361 1.00 92.88 121 PHE A C 1
ATOM 1009 O O . PHE A 1 121 ? -5.081 -8.661 -1.399 1.00 92.88 121 PHE A O 1
ATOM 1016 N N . PHE A 1 122 ? -6.508 -7.092 -2.151 1.00 95.44 122 PHE A N 1
ATOM 1017 C CA . PHE A 1 122 ? -7.294 -7.986 -2.993 1.00 95.44 122 PHE A CA 1
ATOM 1018 C C . PHE A 1 122 ? -7.138 -7.582 -4.464 1.00 95.44 122 PHE A C 1
ATOM 1020 O O . PHE A 1 122 ? -7.655 -6.531 -4.854 1.00 95.44 122 PHE A O 1
ATOM 1027 N N . PRO A 1 123 ? -6.489 -8.410 -5.307 1.00 95.81 123 PRO A N 1
ATOM 1028 C CA . PRO A 1 123 ? -6.315 -8.141 -6.735 1.00 95.81 123 PRO A CA 1
ATOM 1029 C C . PRO A 1 123 ? -7.622 -8.050 -7.528 1.00 95.81 123 PRO A C 1
ATOM 1031 O O . PRO A 1 123 ? -7.594 -7.677 -8.695 1.00 95.81 123 PRO A O 1
ATOM 1034 N N . ILE A 1 124 ? -8.774 -8.364 -6.924 1.00 95.44 124 ILE A N 1
ATOM 1035 C CA . ILE A 1 124 ? -10.084 -8.217 -7.567 1.00 95.44 124 ILE A CA 1
ATOM 1036 C C . ILE A 1 124 ? -10.285 -6.811 -8.138 1.00 95.44 124 ILE A C 1
ATOM 1038 O O . ILE A 1 124 ? -10.812 -6.677 -9.235 1.00 95.44 124 ILE A O 1
ATOM 1042 N N . TRP A 1 125 ? -9.799 -5.770 -7.458 1.00 94.00 125 TRP A N 1
ATOM 1043 C CA . TRP A 1 125 ? -9.880 -4.401 -7.963 1.00 94.00 125 TRP A CA 1
ATOM 1044 C C . TRP A 1 125 ? -9.042 -4.224 -9.227 1.00 94.00 125 TRP A C 1
ATOM 1046 O O . TRP A 1 125 ? -9.535 -3.703 -10.221 1.00 94.00 125 TRP A O 1
ATOM 1056 N N . ASP A 1 126 ? -7.819 -4.749 -9.236 1.00 96.44 126 ASP A N 1
ATOM 1057 C CA . ASP A 1 126 ? -6.974 -4.720 -10.427 1.00 96.44 126 ASP A CA 1
ATOM 1058 C C . ASP A 1 126 ? -7.591 -5.493 -11.600 1.00 96.44 126 ASP A C 1
ATOM 1060 O O . ASP A 1 126 ? -7.453 -5.101 -12.758 1.00 96.44 126 ASP A O 1
ATOM 1064 N N . ILE A 1 127 ? -8.287 -6.594 -11.315 1.00 95.44 127 ILE A N 1
ATOM 1065 C CA . ILE A 1 127 ? -8.986 -7.387 -12.330 1.00 95.44 127 ILE A CA 1
ATOM 1066 C C . ILE A 1 127 ? -10.162 -6.586 -12.896 1.00 95.44 127 ILE A C 1
ATOM 1068 O O . ILE A 1 127 ? -10.306 -6.494 -14.114 1.00 95.44 127 ILE A O 1
ATOM 1072 N N . LEU A 1 128 ? -10.969 -5.972 -12.027 1.00 95.88 128 LEU A N 1
ATOM 1073 C CA . LEU A 1 128 ? -12.132 -5.173 -12.420 1.00 95.88 128 LEU A CA 1
ATOM 1074 C C . LEU A 1 128 ? -11.744 -3.949 -13.258 1.00 95.88 128 LEU A C 1
ATOM 1076 O O . LEU A 1 128 ? -12.457 -3.608 -14.199 1.00 95.88 128 LEU A O 1
ATOM 1080 N N . PHE A 1 129 ? -10.613 -3.310 -12.950 1.00 95.62 129 PHE A N 1
ATOM 1081 C CA . PHE A 1 129 ? -10.143 -2.113 -13.654 1.00 95.62 129 PHE A CA 1
ATOM 1082 C C . PHE A 1 129 ? -9.119 -2.399 -14.766 1.00 95.62 129 PHE A C 1
ATOM 1084 O O . PHE A 1 129 ? -8.637 -1.468 -15.410 1.00 95.62 129 PHE A O 1
ATOM 1091 N N . GLY A 1 130 ? -8.798 -3.669 -15.042 1.00 94.69 130 GLY A N 1
ATOM 1092 C CA . GLY A 1 130 ? -7.893 -4.060 -16.132 1.00 94.69 130 GLY A CA 1
ATOM 1093 C C . GLY A 1 130 ? -6.408 -3.749 -15.884 1.00 94.69 130 GLY A C 1
ATOM 1094 O O . GLY A 1 130 ? -5.602 -3.727 -16.820 1.00 94.69 130 GLY A O 1
ATOM 1095 N N . THR A 1 131 ? -6.023 -3.520 -14.630 1.00 96.75 131 THR A N 1
ATOM 1096 C CA . THR A 1 131 ? -4.647 -3.239 -14.191 1.00 96.75 131 THR A CA 1
ATOM 1097 C C . THR A 1 131 ? -3.954 -4.480 -13.626 1.00 96.75 131 THR A C 1
AT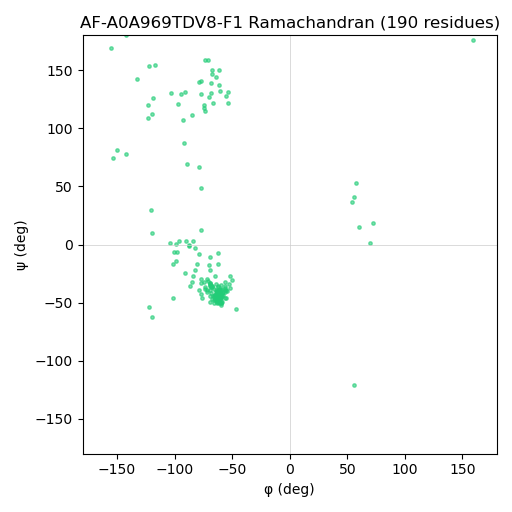OM 1099 O O . THR A 1 131 ? -2.786 -4.425 -13.255 1.00 96.75 131 THR A O 1
ATOM 1102 N N . TYR A 1 132 ? -4.630 -5.630 -13.602 1.00 96.88 132 TYR A N 1
ATOM 1103 C CA . TYR A 1 132 ? -4.055 -6.878 -13.112 1.00 96.88 132 TYR A CA 1
ATOM 1104 C C . TYR A 1 132 ? -2.974 -7.433 -14.045 1.00 96.88 132 TYR A C 1
ATOM 1106 O O . TYR A 1 132 ? -3.206 -7.658 -15.235 1.00 96.88 132 TYR A O 1
ATOM 1114 N N . TYR A 1 133 ? -1.803 -7.712 -13.479 1.00 96.12 133 TYR A N 1
ATOM 1115 C CA . TYR A 1 133 ? -0.715 -8.452 -14.098 1.00 96.12 133 TYR A CA 1
ATOM 1116 C C . TYR A 1 133 ? -0.366 -9.667 -13.220 1.00 96.12 133 TYR A C 1
ATOM 1118 O O . TYR A 1 133 ? 0.206 -9.517 -12.133 1.00 96.12 133 TYR A O 1
ATOM 1126 N N . PRO A 1 134 ? -0.689 -10.894 -13.664 1.00 93.12 134 PRO A N 1
ATOM 1127 C CA . PRO A 1 134 ? -0.338 -12.095 -12.925 1.00 93.12 134 PRO A CA 1
ATOM 1128 C C . PRO A 1 134 ? 1.155 -12.391 -1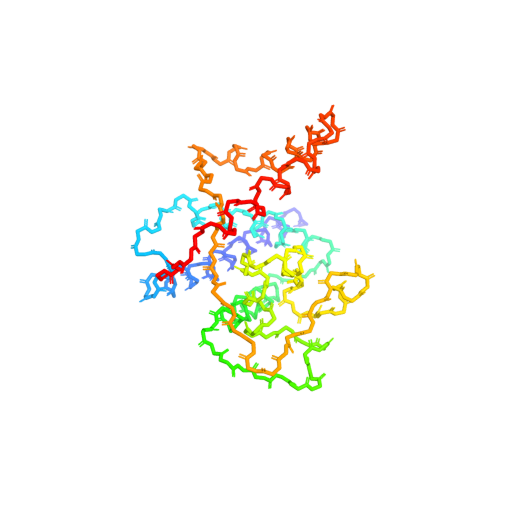3.067 1.00 93.12 134 PRO A C 1
ATOM 1130 O O . PRO A 1 134 ? 1.621 -12.693 -14.165 1.00 93.12 134 PRO A O 1
ATOM 1133 N N . ALA A 1 135 ? 1.879 -12.415 -11.946 1.00 91.50 135 ALA A N 1
ATOM 1134 C CA . ALA A 1 135 ? 3.278 -12.834 -11.931 1.00 91.50 135 ALA A CA 1
ATOM 1135 C C . ALA A 1 135 ? 3.455 -14.220 -12.586 1.00 91.50 135 ALA A C 1
ATOM 1137 O O . ALA A 1 135 ? 2.724 -15.180 -12.281 1.00 91.50 135 ALA A O 1
ATOM 1138 N N . LYS A 1 136 ? 4.429 -14.323 -13.491 1.00 91.12 136 LYS A N 1
ATOM 1139 C CA . LYS A 1 136 ? 4.916 -15.580 -14.062 1.00 91.12 136 LYS A CA 1
ATOM 1140 C C . LYS A 1 136 ? 5.745 -16.319 -13.015 1.00 91.12 136 LYS A C 1
ATOM 1142 O O . LYS A 1 136 ? 6.286 -15.735 -12.075 1.00 91.12 136 LYS A O 1
ATOM 1147 N N . LYS A 1 137 ? 5.876 -17.631 -13.203 1.00 88.81 137 LYS A N 1
ATOM 1148 C CA . LYS A 1 137 ? 6.709 -18.472 -12.340 1.00 88.81 137 LYS A CA 1
ATOM 1149 C C . LYS A 1 137 ? 8.144 -17.928 -12.300 1.00 88.81 137 LYS A C 1
ATOM 1151 O O . LYS A 1 137 ? 8.731 -17.682 -13.352 1.00 88.81 137 LYS A O 1
ATOM 1156 N N . GLY A 1 138 ? 8.687 -17.718 -11.103 1.00 87.31 138 GLY A N 1
ATOM 1157 C CA . GLY A 1 138 ? 10.019 -17.145 -10.892 1.00 87.31 138 GLY A CA 1
ATOM 1158 C C . GLY A 1 138 ? 10.197 -15.658 -11.244 1.00 87.31 138 GLY A C 1
ATOM 1159 O O . GLY A 1 138 ? 11.308 -15.145 -11.080 1.00 87.31 138 GLY A O 1
ATOM 1160 N N . GLU A 1 139 ? 9.153 -14.949 -11.692 1.00 91.50 139 GLU A N 1
ATOM 1161 C CA . GLU A 1 139 ? 9.242 -13.531 -12.058 1.00 91.50 139 GLU A CA 1
ATOM 1162 C C . GLU A 1 139 ? 9.523 -12.675 -10.822 1.00 91.50 139 GLU A C 1
ATOM 1164 O O . GLU A 1 139 ? 8.816 -12.719 -9.811 1.00 91.50 139 GLU A O 1
ATOM 1169 N N . PHE A 1 140 ? 10.629 -11.939 -10.882 1.00 91.38 140 PHE A N 1
ATOM 1170 C CA . PHE A 1 140 ? 11.115 -11.142 -9.764 1.00 91.38 140 PHE A CA 1
ATOM 1171 C C . PHE A 1 140 ? 11.948 -9.971 -10.299 1.00 91.38 140 PHE A C 1
ATOM 1173 O O . PHE A 1 140 ? 13.181 -10.018 -10.269 1.00 91.38 140 PHE A O 1
ATOM 1180 N N . PRO A 1 141 ? 11.290 -8.949 -10.870 1.00 91.12 141 PRO A N 1
ATOM 1181 C CA . PRO A 1 141 ? 11.972 -7.900 -11.617 1.00 91.12 141 PRO A CA 1
ATOM 1182 C C . PRO A 1 141 ? 12.779 -6.970 -10.697 1.00 91.12 141 PRO A C 1
ATOM 1184 O O . PRO A 1 141 ? 12.505 -6.895 -9.496 1.00 91.12 141 PRO A O 1
ATOM 1187 N N . PRO A 1 142 ? 13.779 -6.240 -11.215 1.00 87.81 142 PRO A N 1
ATOM 1188 C CA . PRO A 1 142 ? 14.355 -5.115 -10.487 1.00 87.81 142 PRO A CA 1
ATOM 1189 C C . PRO A 1 142 ? 13.287 -4.033 -10.237 1.00 87.81 142 PRO A C 1
ATOM 1191 O O . PRO A 1 142 ? 12.328 -3.887 -11.002 1.00 87.81 142 PRO A O 1
ATOM 1194 N N . THR A 1 143 ? 13.448 -3.300 -9.136 1.00 86.00 143 THR A N 1
ATOM 1195 C CA . THR A 1 143 ? 12.519 -2.263 -8.660 1.00 86.00 143 THR A CA 1
ATOM 1196 C C . THR A 1 143 ? 13.239 -0.928 -8.538 1.00 86.00 143 THR A C 1
ATOM 1198 O O . THR A 1 143 ? 14.445 -0.902 -8.298 1.00 86.00 143 THR A O 1
ATOM 1201 N N . GLY A 1 144 ? 12.509 0.178 -8.647 1.00 77.75 144 GLY A N 1
ATOM 1202 C CA . GLY A 1 144 ? 13.068 1.515 -8.469 1.00 77.75 144 GLY A CA 1
ATOM 1203 C C . GLY A 1 144 ? 12.215 2.593 -9.124 1.00 77.75 144 GLY A C 1
ATOM 1204 O O . GLY A 1 144 ? 11.225 2.300 -9.788 1.00 77.75 144 GLY A O 1
ATOM 1205 N N . LEU A 1 145 ? 12.614 3.851 -8.946 1.00 67.94 145 LEU A N 1
ATOM 1206 C CA . LEU A 1 145 ? 11.976 4.991 -9.599 1.00 67.94 145 LEU A CA 1
ATOM 1207 C C . LEU A 1 145 ? 12.728 5.332 -10.886 1.00 67.94 145 LEU A C 1
ATOM 1209 O O . LEU A 1 145 ? 13.947 5.506 -10.865 1.00 67.94 145 LEU A O 1
ATOM 1213 N N . THR A 1 146 ? 12.002 5.471 -11.997 1.00 63.47 146 THR A N 1
ATOM 1214 C CA . THR A 1 146 ? 12.586 5.959 -13.258 1.00 63.47 146 THR A CA 1
ATOM 1215 C C . THR A 1 146 ? 12.905 7.452 -13.192 1.00 63.47 146 THR A C 1
ATOM 1217 O O . THR A 1 146 ? 13.850 7.906 -13.830 1.00 63.47 146 THR A O 1
ATOM 1220 N N . ASP A 1 147 ? 12.139 8.207 -12.394 1.00 60.25 147 ASP A N 1
ATOM 1221 C CA . ASP A 1 147 ? 12.243 9.660 -12.289 1.00 60.25 147 ASP A CA 1
ATOM 1222 C C . ASP A 1 147 ? 12.618 10.057 -10.858 1.00 60.25 147 ASP A C 1
ATOM 1224 O O . ASP A 1 147 ? 11.943 9.698 -9.893 1.00 60.25 147 ASP A O 1
ATOM 1228 N N . LYS A 1 148 ? 13.692 10.837 -10.709 1.00 59.38 148 LYS A N 1
ATOM 1229 C CA . LYS A 1 148 ? 14.097 11.425 -9.425 1.00 59.38 148 LYS A CA 1
ATOM 1230 C C . LYS A 1 148 ? 13.429 12.785 -9.244 1.00 59.38 148 LYS A C 1
ATOM 1232 O O . LYS A 1 148 ? 14.090 13.820 -9.325 1.00 59.38 148 LYS A O 1
ATOM 1237 N N . HIS A 1 149 ? 12.114 12.796 -9.043 1.00 62.03 149 HIS A N 1
ATOM 1238 C CA . HIS A 1 149 ? 11.429 14.024 -8.648 1.00 62.03 149 HIS A CA 1
ATOM 1239 C C . HIS A 1 149 ? 11.732 14.335 -7.180 1.00 62.03 149 HIS A C 1
ATOM 1241 O O . HIS A 1 149 ? 11.406 13.564 -6.282 1.00 62.03 149 HIS A O 1
ATOM 1247 N N . ASN A 1 150 ? 12.380 15.477 -6.945 1.00 63.62 150 ASN A N 1
ATOM 1248 C CA . ASN A 1 150 ? 12.629 15.996 -5.607 1.00 63.62 150 ASN A CA 1
ATOM 1249 C C . ASN A 1 150 ? 11.562 17.034 -5.262 1.00 63.62 150 ASN A C 1
ATOM 1251 O O . ASN A 1 150 ? 11.445 18.050 -5.943 1.00 63.62 150 ASN A O 1
ATOM 1255 N N . TYR A 1 151 ? 10.819 16.784 -4.187 1.00 68.44 151 TYR A N 1
ATOM 1256 C CA . TYR A 1 151 ? 9.814 17.708 -3.665 1.00 68.44 151 TYR A CA 1
ATOM 1257 C C . TYR A 1 151 ? 10.430 18.636 -2.621 1.00 68.44 151 TYR A C 1
ATOM 1259 O O . TYR A 1 151 ? 11.089 18.184 -1.670 1.00 68.44 151 TYR A O 1
ATOM 1267 N N . ASN A 1 152 ? 10.181 19.936 -2.769 1.00 73.62 152 ASN A N 1
ATOM 1268 C CA . ASN A 1 152 ? 10.756 20.948 -1.888 1.00 73.62 152 ASN A CA 1
ATOM 1269 C C . ASN A 1 152 ? 9.931 21.131 -0.607 1.00 73.62 152 ASN A C 1
ATOM 1271 O O . ASN A 1 152 ? 10.485 21.492 0.429 1.00 73.62 152 ASN A O 1
ATOM 1275 N N . ASN A 1 153 ? 8.621 20.859 -0.647 1.00 79.44 153 ASN A N 1
ATOM 1276 C CA . ASN A 1 153 ? 7.728 20.954 0.512 1.00 79.44 153 ASN A CA 1
ATOM 1277 C C . ASN A 1 153 ? 6.477 20.055 0.384 1.00 79.44 153 ASN A C 1
ATOM 1279 O O . ASN A 1 153 ? 6.193 19.503 -0.679 1.00 79.44 153 ASN A O 1
ATOM 1283 N N . LEU A 1 154 ? 5.724 19.916 1.485 1.00 75.06 154 LEU A N 1
ATOM 1284 C CA . LEU A 1 154 ? 4.531 19.058 1.571 1.00 75.06 154 LEU A CA 1
ATOM 1285 C C . LEU A 1 154 ? 3.390 19.517 0.649 1.00 75.06 154 LEU A C 1
ATOM 1287 O O . LEU A 1 154 ? 2.669 18.682 0.109 1.00 75.06 154 LEU A O 1
ATOM 1291 N N . TRP A 1 155 ? 3.222 20.826 0.442 1.00 80.94 155 TRP A N 1
ATOM 1292 C CA . TRP A 1 155 ? 2.183 21.356 -0.448 1.00 80.94 155 TRP A CA 1
ATOM 1293 C C . TRP A 1 155 ? 2.416 20.944 -1.899 1.00 80.94 155 TRP A C 1
ATOM 1295 O O . TRP A 1 155 ? 1.489 20.511 -2.581 1.00 80.94 155 TRP A O 1
ATOM 1305 N N . GLU A 1 156 ? 3.664 21.040 -2.358 1.00 79.25 156 GLU A N 1
ATOM 1306 C CA . GLU A 1 156 ? 4.065 20.597 -3.690 1.00 79.25 156 GLU A CA 1
ATOM 1307 C C . GLU A 1 156 ? 3.791 19.100 -3.887 1.00 79.25 156 GLU A C 1
ATOM 1309 O O . GLU A 1 156 ? 3.171 18.731 -4.883 1.00 79.25 156 GLU A O 1
ATOM 1314 N N . ALA A 1 157 ? 4.157 18.263 -2.910 1.00 77.62 157 ALA A N 1
ATOM 1315 C CA . ALA A 1 157 ? 3.920 16.819 -2.959 1.00 77.62 157 ALA A CA 1
ATOM 1316 C C . ALA A 1 157 ? 2.425 16.454 -3.068 1.00 77.62 157 ALA A C 1
ATOM 1318 O O . ALA A 1 157 ? 2.071 15.555 -3.825 1.00 77.62 157 ALA A O 1
ATOM 1319 N N . ASN A 1 158 ? 1.538 17.174 -2.369 1.00 80.62 158 ASN A N 1
ATOM 1320 C CA . ASN A 1 158 ? 0.095 16.900 -2.392 1.00 80.62 158 ASN A CA 1
ATOM 1321 C C . ASN A 1 158 ? -0.608 17.401 -3.664 1.00 80.62 158 ASN A C 1
ATOM 1323 O O . ASN A 1 158 ? -1.577 16.796 -4.113 1.00 80.62 158 ASN A O 1
ATOM 1327 N N . ILE A 1 159 ? -0.158 18.517 -4.245 1.00 83.69 159 ILE A N 1
ATOM 1328 C CA . ILE A 1 159 ? -0.855 19.153 -5.376 1.00 83.69 159 ILE A CA 1
ATOM 1329 C C . ILE A 1 159 ? -0.354 18.631 -6.732 1.00 83.69 159 ILE A C 1
ATOM 1331 O O . ILE A 1 159 ? -1.087 18.692 -7.724 1.00 83.69 159 ILE A O 1
ATOM 1335 N N . LEU A 1 160 ? 0.882 18.124 -6.808 1.00 76.62 160 LEU A N 1
ATOM 1336 C CA . LEU A 1 160 ? 1.492 17.723 -8.077 1.00 76.62 160 LEU A CA 1
ATOM 1337 C C . LEU A 1 160 ? 0.673 16.688 -8.869 1.00 76.62 160 LEU A C 1
ATOM 1339 O O . LEU A 1 160 ? 0.460 16.952 -10.052 1.00 76.62 160 LEU A O 1
ATOM 1343 N N . PRO A 1 161 ? 0.141 15.596 -8.280 1.00 75.75 161 PRO A N 1
ATOM 1344 C CA . PRO A 1 161 ? -0.630 14.611 -9.045 1.00 75.75 161 PRO A CA 1
ATOM 1345 C C . PRO A 1 161 ? -1.818 15.240 -9.784 1.00 75.75 161 PRO A C 1
ATOM 1347 O O . PRO A 1 161 ? -2.096 14.916 -10.936 1.00 75.75 161 PRO A O 1
ATOM 1350 N N . PHE A 1 162 ? -2.478 16.221 -9.161 1.00 82.12 162 PHE A N 1
ATOM 1351 C CA . PHE A 1 162 ? -3.587 16.954 -9.770 1.00 82.12 162 PHE A CA 1
ATOM 1352 C C . PHE A 1 162 ? -3.113 17.906 -10.869 1.00 82.12 162 PHE A C 1
ATOM 1354 O O . PHE A 1 162 ? -3.739 17.987 -11.925 1.00 82.12 162 PHE A O 1
ATOM 1361 N N . LYS A 1 163 ? -1.992 18.608 -10.655 1.00 80.31 163 LYS A N 1
ATOM 1362 C CA . LYS A 1 163 ? -1.376 19.460 -11.685 1.00 80.31 163 LYS A CA 1
ATOM 1363 C C . LYS A 1 163 ? -0.940 18.652 -12.901 1.00 80.31 163 LYS A C 1
ATOM 1365 O O . LYS A 1 163 ? -1.171 19.094 -14.022 1.00 80.31 163 LYS A O 1
ATOM 1370 N N . GLU A 1 164 ? -0.334 17.487 -12.698 1.00 74.31 164 GLU A N 1
ATOM 1371 C CA . GLU A 1 164 ? 0.067 16.584 -13.775 1.00 74.31 164 GLU A CA 1
ATOM 1372 C C . GLU A 1 164 ? -1.146 16.012 -14.494 1.00 74.31 164 GLU A C 1
ATOM 1374 O O . GLU A 1 164 ? -1.185 16.035 -15.720 1.00 74.31 164 GLU A O 1
ATOM 1379 N N . TRP A 1 165 ? -2.173 15.582 -13.764 1.00 71.50 165 TRP A N 1
ATOM 1380 C CA . TRP A 1 165 ? -3.394 15.061 -14.368 1.00 71.50 165 TRP A CA 1
ATOM 1381 C C . TRP A 1 165 ? -4.118 16.109 -15.224 1.00 71.50 165 TRP A C 1
ATOM 1383 O O . TRP A 1 165 ? -4.463 15.849 -16.382 1.00 71.50 165 TRP A O 1
ATOM 1393 N N . LEU A 1 166 ? -4.292 17.323 -14.694 1.00 80.19 166 LEU A N 1
ATOM 1394 C CA . LEU A 1 166 ? -4.919 18.436 -15.410 1.00 80.19 166 LEU A CA 1
ATOM 1395 C C . LEU A 1 166 ? -4.036 18.936 -16.560 1.00 80.19 166 LEU A C 1
ATOM 1397 O O . LEU A 1 166 ? -4.520 19.127 -17.675 1.00 80.19 166 LEU A O 1
ATOM 1401 N N . GLY A 1 167 ? -2.734 19.096 -16.323 1.00 65.94 167 GLY A N 1
ATOM 1402 C CA . GLY A 1 167 ? -1.766 19.564 -17.312 1.00 65.94 167 GLY A CA 1
ATOM 1403 C C . GLY A 1 167 ? -1.533 18.569 -18.448 1.00 65.94 167 GLY A C 1
ATOM 1404 O O . GLY A 1 167 ? -1.408 18.977 -19.601 1.00 65.94 167 GLY A O 1
ATOM 1405 N N . ALA A 1 168 ? -1.534 17.263 -18.174 1.00 59.34 168 ALA A N 1
ATOM 1406 C CA . ALA A 1 168 ? -1.394 16.230 -19.196 1.00 59.34 168 ALA A CA 1
ATOM 1407 C C . ALA A 1 168 ? -2.649 16.114 -20.075 1.00 59.34 168 ALA A C 1
ATOM 1409 O O . ALA A 1 168 ? -2.518 15.857 -21.276 1.00 59.34 168 ALA A O 1
ATOM 1410 N N . ARG A 1 169 ? -3.839 16.392 -19.518 1.00 50.66 169 ARG A N 1
ATOM 1411 C CA . ARG A 1 169 ? -5.071 16.604 -20.295 1.00 50.66 169 ARG A CA 1
ATOM 1412 C C . ARG A 1 169 ? -5.027 17.885 -21.135 1.00 50.66 169 ARG A C 1
ATOM 1414 O O . ARG A 1 169 ? -5.518 17.866 -22.257 1.00 50.66 169 ARG A O 1
ATOM 1421 N N . TYR A 1 170 ? -4.409 18.960 -20.640 1.00 44.19 170 TYR A N 1
ATOM 1422 C CA . TYR A 1 170 ? -4.333 20.253 -21.341 1.00 44.19 170 TYR A CA 1
ATOM 1423 C C . TYR A 1 170 ? -3.214 20.345 -22.401 1.00 44.19 170 TYR A C 1
ATOM 1425 O O . TYR A 1 170 ? -3.296 21.167 -23.307 1.00 44.19 170 TYR A O 1
ATOM 1433 N N . LEU A 1 171 ? -2.165 19.514 -22.315 1.00 48.03 171 LEU A N 1
ATOM 1434 C CA . LEU A 1 171 ? -0.980 19.582 -23.191 1.00 48.03 171 LEU A CA 1
ATOM 1435 C C . LEU A 1 171 ? -0.708 18.319 -24.029 1.00 48.03 171 LEU A C 1
ATOM 1437 O O . LEU A 1 171 ? 0.363 18.218 -24.623 1.00 48.03 171 LEU A O 1
ATOM 1441 N N . GLY A 1 172 ? -1.616 17.340 -24.095 1.00 46.22 172 GLY A N 1
ATOM 1442 C CA . GLY A 1 172 ? -1.479 16.177 -24.996 1.00 46.22 172 GLY A CA 1
ATOM 1443 C C . GLY A 1 172 ? -0.223 15.306 -24.775 1.00 46.22 172 GLY A C 1
ATOM 1444 O O . GLY A 1 172 ? 0.134 14.492 -25.626 1.00 46.22 172 GLY A O 1
ATOM 1445 N N . ARG A 1 173 ? 0.471 15.463 -23.638 1.00 47.91 173 ARG A N 1
ATOM 1446 C CA . ARG A 1 173 ? 1.811 14.899 -23.374 1.00 47.91 173 ARG A CA 1
ATOM 1447 C C . ARG A 1 173 ? 1.830 13.482 -22.802 1.00 47.91 173 ARG A C 1
ATOM 1449 O O . ARG A 1 173 ? 2.919 12.927 -22.655 1.00 47.91 173 ARG A O 1
ATOM 1456 N N . PHE A 1 174 ? 0.675 12.860 -22.551 1.00 49.41 174 PHE A N 1
ATOM 1457 C CA . PHE A 1 174 ? 0.620 11.473 -22.061 1.00 49.41 174 PHE A CA 1
ATOM 1458 C C . PHE A 1 174 ? 1.367 10.506 -23.001 1.00 49.41 174 PHE A C 1
ATOM 1460 O O . PHE A 1 174 ? 2.078 9.613 -22.553 1.00 49.41 174 PHE A O 1
ATOM 1467 N N . LYS A 1 175 ? 1.313 10.756 -24.318 1.00 46.00 175 LYS A N 1
ATOM 1468 C CA . LYS A 1 175 ? 1.987 9.926 -25.329 1.00 46.00 175 LYS A CA 1
ATOM 1469 C C . LYS A 1 175 ? 3.502 10.173 -25.430 1.00 46.00 175 LYS A C 1
ATOM 1471 O O . LYS A 1 175 ? 4.244 9.258 -25.767 1.00 46.00 175 LYS A O 1
ATOM 1476 N N . GLN A 1 176 ? 3.982 11.387 -25.145 1.00 43.97 176 GLN A N 1
ATOM 1477 C CA . GLN A 1 176 ? 5.397 11.754 -25.336 1.00 43.97 176 GLN A CA 1
ATOM 1478 C C . GLN A 1 176 ? 6.283 11.402 -24.135 1.00 43.97 176 GLN A C 1
ATOM 1480 O O . GLN A 1 176 ? 7.417 10.966 -24.333 1.00 43.97 176 GLN A O 1
ATOM 1485 N N . ASN A 1 177 ? 5.771 11.524 -22.905 1.00 46.56 177 ASN A N 1
ATOM 1486 C CA . ASN A 1 177 ? 6.508 11.099 -21.708 1.00 46.56 177 ASN A CA 1
ATOM 1487 C C . ASN A 1 177 ? 6.648 9.569 -21.642 1.00 46.56 177 ASN A C 1
ATOM 1489 O O . ASN A 1 177 ? 7.695 9.073 -21.234 1.00 46.56 177 ASN A O 1
ATOM 1493 N N . PHE A 1 178 ? 5.649 8.833 -22.145 1.00 52.50 178 PHE A N 1
ATOM 1494 C CA . PHE A 1 178 ? 5.713 7.384 -22.350 1.00 52.50 178 PHE A CA 1
ATOM 1495 C C . PHE A 1 178 ? 6.849 6.991 -23.312 1.00 52.50 178 PHE A C 1
ATOM 1497 O O . PHE A 1 178 ? 7.719 6.205 -22.951 1.00 52.50 178 PHE A O 1
ATOM 1504 N N . ILE A 1 179 ? 6.914 7.607 -24.502 1.00 49.09 179 ILE A N 1
ATOM 1505 C CA . ILE A 1 179 ? 7.960 7.316 -25.503 1.00 49.09 179 ILE A CA 1
ATOM 1506 C C . ILE A 1 179 ? 9.359 7.681 -24.984 1.00 49.09 179 ILE A C 1
ATOM 1508 O O . ILE A 1 179 ? 10.297 6.910 -25.176 1.00 49.09 179 ILE A O 1
ATOM 1512 N N . ARG A 1 180 ? 9.521 8.813 -24.284 1.00 47.00 180 ARG A N 1
ATOM 1513 C CA . ARG A 1 180 ? 10.815 9.177 -23.677 1.00 47.00 180 ARG A CA 1
ATOM 1514 C C . ARG A 1 180 ? 11.256 8.178 -22.605 1.00 47.00 180 ARG A C 1
ATOM 1516 O O . ARG A 1 180 ? 12.409 7.764 -22.647 1.00 47.00 180 ARG A O 1
ATOM 1523 N N . LYS A 1 181 ? 10.358 7.745 -21.709 1.00 48.38 181 LYS A N 1
ATOM 1524 C CA . LYS A 1 181 ? 10.668 6.723 -20.691 1.00 48.38 181 LYS A CA 1
ATOM 1525 C C . LYS A 1 181 ? 11.117 5.403 -21.316 1.00 48.38 181 LYS A C 1
ATOM 1527 O O . LYS A 1 181 ? 12.130 4.854 -20.895 1.00 48.38 181 LYS A O 1
ATOM 1532 N N . VAL A 1 182 ? 10.430 4.934 -22.360 1.00 50.69 182 VAL A N 1
ATOM 1533 C CA . VAL A 1 182 ? 10.795 3.696 -23.075 1.00 50.69 182 VAL A CA 1
ATOM 1534 C C . VAL A 1 182 ? 12.178 3.803 -23.732 1.00 50.69 182 VAL A C 1
ATOM 1536 O O . VAL A 1 182 ? 12.984 2.880 -23.632 1.00 50.69 182 VAL A O 1
ATOM 1539 N N . VAL A 1 183 ? 12.483 4.937 -24.373 1.00 48.41 183 VAL A N 1
ATOM 1540 C CA . VAL A 1 183 ? 13.768 5.151 -25.063 1.00 48.41 183 VAL A CA 1
ATOM 1541 C C . VAL A 1 183 ? 14.939 5.241 -24.080 1.00 48.41 183 VAL A C 1
ATOM 1543 O O . VAL A 1 183 ? 16.019 4.740 -24.379 1.00 48.41 183 VAL A O 1
ATOM 1546 N N . THR A 1 184 ? 14.749 5.835 -22.900 1.00 48.22 184 THR A N 1
ATOM 1547 C CA . THR A 1 184 ? 15.817 5.938 -21.893 1.00 48.22 184 THR A CA 1
ATOM 1548 C C . THR A 1 184 ? 16.096 4.599 -21.197 1.00 48.22 184 THR A C 1
ATOM 1550 O O . THR A 1 184 ? 17.258 4.278 -20.966 1.00 48.22 184 THR A O 1
ATOM 1553 N N . ILE A 1 185 ? 15.070 3.778 -20.937 1.00 50.97 185 ILE A N 1
ATOM 1554 C CA . ILE A 1 185 ? 15.221 2.447 -20.315 1.00 50.97 185 ILE A CA 1
ATOM 1555 C C . ILE A 1 185 ? 15.910 1.449 -21.265 1.00 50.97 185 ILE A C 1
ATOM 1557 O O . ILE A 1 185 ? 16.710 0.631 -20.823 1.00 50.97 185 ILE A O 1
ATOM 1561 N N . GLY A 1 186 ? 15.669 1.539 -22.579 1.00 45.34 186 GLY A N 1
ATOM 1562 C CA . GLY A 1 186 ? 16.294 0.651 -23.571 1.00 45.34 186 GLY A CA 1
ATOM 1563 C C . GLY A 1 186 ? 17.805 0.846 -23.781 1.00 45.34 186 GLY A C 1
ATOM 1564 O O . GLY A 1 186 ? 18.434 0.021 -24.447 1.00 45.34 186 GLY A O 1
ATOM 1565 N N . LEU A 1 187 ? 18.396 1.918 -23.240 1.00 45.81 187 LEU A N 1
ATOM 1566 C CA . LEU A 1 187 ? 19.817 2.251 -23.411 1.00 45.81 187 LEU A CA 1
ATOM 1567 C C . LEU A 1 187 ? 20.690 1.884 -22.202 1.00 45.81 187 LEU A C 1
ATOM 1569 O O . LEU A 1 187 ? 21.907 1.782 -22.362 1.00 45.81 187 LEU A O 1
ATOM 1573 N N . ASP A 1 188 ? 20.107 1.633 -21.028 1.00 44.62 188 ASP A N 1
ATOM 1574 C CA . ASP A 1 188 ? 20.867 1.202 -19.852 1.00 44.62 188 ASP A CA 1
ATOM 1575 C C . ASP A 1 188 ? 20.925 -0.331 -19.782 1.00 44.62 188 ASP A C 1
ATOM 1577 O O . ASP A 1 188 ? 20.082 -1.004 -19.192 1.00 44.62 188 ASP A O 1
ATOM 1581 N N . LYS A 1 189 ? 21.929 -0.907 -20.452 1.00 43.88 189 LYS A N 1
ATOM 1582 C CA . LYS A 1 189 ? 22.164 -2.360 -20.494 1.00 43.88 189 LYS A CA 1
ATOM 1583 C C . LYS A 1 189 ? 22.800 -2.923 -19.216 1.00 43.88 189 LYS A C 1
ATOM 1585 O O . LYS A 1 189 ? 23.273 -4.058 -19.252 1.00 43.88 189 LYS A O 1
ATOM 1590 N N . ASN A 1 190 ? 22.860 -2.177 -18.108 1.00 41.41 190 ASN A N 1
ATOM 1591 C CA . ASN A 1 190 ? 23.460 -2.701 -16.883 1.00 41.41 190 ASN A CA 1
ATOM 1592 C C . ASN A 1 190 ? 22.851 -2.112 -15.593 1.00 41.41 190 ASN A C 1
ATOM 1594 O O . ASN A 1 190 ? 23.442 -1.216 -14.983 1.00 41.41 190 ASN A O 1
ATOM 1598 N N . PRO A 1 191 ? 21.694 -2.624 -15.131 1.00 40.31 191 PRO A N 1
ATOM 1599 C CA . PRO A 1 191 ? 21.156 -2.238 -13.835 1.00 40.31 191 PRO A CA 1
ATOM 1600 C C . PRO A 1 191 ? 21.994 -2.898 -12.727 1.00 40.31 191 PRO A C 1
ATOM 1602 O O . PRO A 1 191 ? 22.044 -4.124 -12.624 1.00 40.31 191 PRO A O 1
ATOM 1605 N N . ARG A 1 192 ? 22.687 -2.072 -11.936 1.00 36.09 192 ARG A N 1
ATOM 1606 C CA . ARG A 1 192 ? 23.348 -2.482 -10.685 1.00 36.09 192 ARG A CA 1
ATOM 1607 C C . ARG A 1 192 ? 22.336 -2.857 -9.609 1.00 36.09 192 ARG A C 1
ATOM 1609 O O . ARG A 1 192 ? 21.272 -2.200 -9.562 1.00 36.09 192 ARG A O 1
#

Solvent-accessible surface area (backbone atoms only — not comparable to full-atom values): 11233 Å² total; per-residue (Å²): 111,69,68,59,54,51,52,51,48,54,51,46,40,52,52,43,52,49,51,56,48,49,53,47,51,52,52,40,68,77,58,46,93,48,91,78,69,57,68,69,58,59,54,49,53,52,52,48,46,45,64,72,44,50,50,50,46,33,67,77,68,67,46,52,49,74,56,51,41,50,52,52,49,54,49,54,54,49,54,54,54,29,68,39,98,48,97,57,82,55,72,86,43,58,61,57,38,53,37,21,39,44,45,42,40,39,42,19,70,50,80,90,29,59,82,25,35,79,46,85,54,42,33,54,57,14,55,76,72,71,24,56,64,83,76,54,91,90,58,76,73,70,66,60,76,94,66,90,82,81,71,92,47,72,68,56,63,70,47,43,65,58,52,50,54,54,46,36,70,74,62,70,40,67,66,54,57,51,53,52,52,54,59,58,59,74,68,61,91,72,87,129